Protein AF-H2YCL4-F1 (afdb_monomer_lite)

pLDDT: mean 82.69, std 19.48, range [30.16, 98.06]

Foldseek 3Di:
DQLCPQPVRQVLVLLQVLLLVCCCPPPVVLSVLCVVLVNGSCLQLNVCQVCVCVLQAEPVLSVVLVVVCVVVNPLSSSLLVNLLCVVCVVVSNVDHNVRNSCCRRPVRSVHSPDDSVVSVVSSVVSCVVCVVVVSSDGPDDDPSSDPPDDPPDDDDDDPCRVVVPDDPDPPPDPDDDDDPPDDDDDDDD

Secondary structure (DSSP, 8-state):
-GGGSSTT-HHHHHHHHHHHHHHHHH-HHHHHHHHHTT--THHHHHHHHHTTTTTTS-HHHHHHHHHHHHHHTTHHHHHHHHHHHHHTHHHHTT--HHHHHHIIIIIHHH--SS-HHHHHHHHHHHHHHHHHTT-SSPSPPPGGGS--S-TT--PPPPHHHHTT-PPPP--------------------

Organism: Ciona savignyi (NCBI:txid51511)

Radius of gyration: 24.11 Å; chains: 1; bounding box: 49×66×77 Å

Structure (mmCIF, N/CA/C/O backbone):
data_AF-H2YCL4-F1
#
_entry.id   AF-H2YCL4-F1
#
loop_
_atom_site.group_PDB
_atom_site.id
_atom_site.type_symbol
_atom_site.label_atom_id
_atom_site.label_alt_id
_atom_site.label_comp_id
_atom_site.label_asym_id
_atom_site.label_entity_id
_atom_site.label_seq_id
_atom_site.pdbx_PDB_ins_code
_atom_site.Cartn_x
_a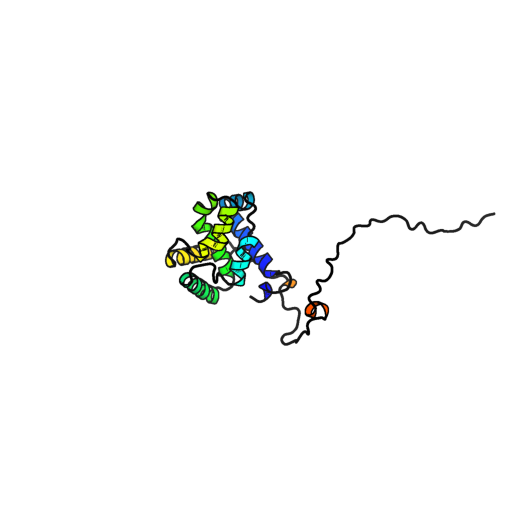tom_site.Cartn_y
_atom_site.Cartn_z
_atom_site.occupancy
_atom_site.B_iso_or_equiv
_atom_site.auth_seq_id
_atom_site.auth_comp_id
_atom_site.auth_asym_id
_atom_site.auth_atom_id
_atom_site.pdbx_PDB_model_num
ATOM 1 N N . MET A 1 1 ? 9.225 -8.658 -10.563 1.00 67.75 1 MET A N 1
ATOM 2 C CA . MET A 1 1 ? 9.977 -7.673 -9.747 1.00 67.75 1 MET A CA 1
ATOM 3 C C . MET A 1 1 ? 11.080 -6.908 -10.488 1.00 67.75 1 MET A C 1
ATOM 5 O O . MET A 1 1 ? 11.249 -5.741 -10.180 1.00 67.75 1 MET A O 1
ATOM 9 N N . HIS A 1 2 ? 11.785 -7.477 -11.479 1.00 70.69 2 HIS A N 1
ATOM 10 C CA . HIS A 1 2 ? 12.928 -6.824 -12.157 1.00 70.69 2 HIS A CA 1
ATOM 11 C C . HIS A 1 2 ? 12.715 -5.350 -12.575 1.00 70.69 2 HIS A C 1
ATOM 13 O O . HIS A 1 2 ? 13.554 -4.506 -12.277 1.00 70.69 2 HIS A O 1
ATOM 19 N N . GLY A 1 3 ? 11.565 -5.014 -13.175 1.00 69.50 3 GLY A N 1
ATOM 20 C CA . GLY A 1 3 ? 11.270 -3.647 -13.629 1.00 69.50 3 GLY A CA 1
ATOM 21 C C . GLY A 1 3 ? 11.285 -2.563 -12.539 1.00 69.50 3 GLY A C 1
ATOM 22 O O . GLY A 1 3 ? 11.428 -1.387 -12.867 1.00 69.50 3 GLY A O 1
ATOM 23 N N . PHE A 1 4 ? 11.160 -2.930 -11.254 1.00 75.19 4 PHE A N 1
ATOM 24 C CA . PHE A 1 4 ? 11.260 -1.982 -10.135 1.00 75.19 4 PHE A CA 1
ATOM 25 C C . PHE A 1 4 ? 12.684 -1.476 -9.904 1.00 75.19 4 PHE A C 1
ATOM 27 O O . PHE A 1 4 ? 12.833 -0.459 -9.244 1.00 75.19 4 PHE A O 1
ATOM 34 N N . PHE A 1 5 ? 13.706 -2.152 -10.438 1.00 78.19 5 PHE A N 1
ATOM 35 C CA . PHE A 1 5 ? 15.121 -1.844 -10.195 1.00 78.19 5 PHE A CA 1
ATOM 36 C C . PHE A 1 5 ? 15.871 -1.412 -11.463 1.00 78.19 5 PHE A C 1
ATOM 38 O O . PHE A 1 5 ? 17.079 -1.189 -11.424 1.00 78.19 5 PHE A O 1
ATOM 45 N N . ILE A 1 6 ? 15.163 -1.267 -12.588 1.00 79.38 6 ILE A N 1
ATOM 46 C CA . ILE A 1 6 ? 15.710 -0.635 -13.793 1.00 79.38 6 ILE A CA 1
ATOM 47 C C . ILE A 1 6 ? 15.976 0.849 -13.473 1.00 79.38 6 ILE A C 1
ATOM 49 O O . ILE A 1 6 ? 15.129 1.474 -12.824 1.00 79.38 6 ILE A O 1
ATOM 53 N N . PRO A 1 7 ? 17.112 1.437 -13.906 1.00 75.62 7 PRO A N 1
ATOM 54 C CA . PRO A 1 7 ? 17.392 2.857 -13.705 1.00 75.62 7 PRO A CA 1
ATOM 55 C C . PRO A 1 7 ? 16.215 3.743 -14.134 1.00 75.62 7 PRO A C 1
ATOM 57 O O . PRO A 1 7 ? 15.668 3.575 -15.220 1.00 75.62 7 PRO A O 1
ATOM 60 N N . GLY A 1 8 ? 15.810 4.668 -13.261 1.00 77.50 8 GLY A N 1
ATOM 61 C CA . GLY A 1 8 ? 14.616 5.502 -13.460 1.00 77.50 8 GLY A CA 1
ATOM 62 C C . GLY A 1 8 ? 13.307 4.892 -12.941 1.00 77.50 8 GLY A C 1
ATOM 63 O O . GLY A 1 8 ? 12.275 5.548 -13.006 1.00 77.50 8 GLY A O 1
ATOM 64 N N . PHE A 1 9 ? 13.339 3.671 -12.398 1.00 85.12 9 PHE A N 1
ATOM 65 C CA . PHE A 1 9 ? 12.216 2.994 -11.738 1.00 85.12 9 PHE A CA 1
ATOM 66 C C . PHE A 1 9 ? 10.887 3.009 -12.528 1.00 85.12 9 PHE A C 1
ATOM 68 O O . PHE A 1 9 ? 9.828 3.271 -11.947 1.00 85.12 9 PHE A O 1
ATOM 75 N N . PRO A 1 10 ? 10.888 2.694 -13.838 1.00 85.81 10 PRO A N 1
ATOM 76 C CA . PRO A 1 10 ? 9.706 2.857 -14.689 1.00 85.81 10 PRO A CA 1
ATOM 77 C C . PRO A 1 10 ? 8.498 2.053 -14.184 1.00 85.81 10 PRO A C 1
ATOM 79 O O . PRO A 1 10 ? 7.376 2.560 -14.130 1.00 85.81 10 PRO A O 1
ATOM 82 N N . LYS A 1 11 ? 8.730 0.825 -13.702 1.00 86.25 11 LYS A N 1
ATOM 83 C CA . LYS A 1 11 ? 7.673 -0.004 -13.113 1.00 86.25 11 LYS A CA 1
ATOM 84 C C . LYS A 1 11 ? 7.120 0.580 -11.815 1.00 86.25 11 LYS A C 1
ATOM 86 O O . LYS A 1 11 ? 5.920 0.489 -11.574 1.00 86.25 11 LYS A O 1
ATOM 91 N N . LEU A 1 12 ? 7.976 1.180 -10.986 1.00 88.56 12 LEU A N 1
ATOM 92 C CA . LEU A 1 12 ? 7.543 1.817 -9.745 1.00 88.56 12 LEU A CA 1
ATOM 93 C C . LEU A 1 12 ? 6.592 2.972 -10.042 1.00 88.56 12 LEU A C 1
ATOM 95 O O . LEU A 1 12 ? 5.508 3.012 -9.468 1.00 88.56 12 LEU A O 1
ATOM 99 N N . MET A 1 13 ? 6.978 3.861 -10.960 1.00 90.31 13 MET A N 1
ATOM 100 C CA . MET A 1 13 ? 6.145 4.994 -11.365 1.00 90.31 13 MET A CA 1
ATOM 101 C C . MET A 1 13 ? 4.785 4.516 -11.875 1.00 90.31 13 MET A C 1
ATOM 103 O O . MET A 1 13 ? 3.749 4.995 -11.424 1.00 90.31 13 MET A O 1
ATOM 107 N N . ARG A 1 14 ? 4.767 3.477 -12.717 1.00 91.88 14 ARG A N 1
ATOM 108 C CA . ARG A 1 14 ? 3.523 2.880 -13.220 1.00 91.88 14 ARG A CA 1
ATOM 109 C C . ARG A 1 14 ? 2.624 2.341 -12.101 1.00 91.88 14 ARG A C 1
ATOM 111 O O . ARG A 1 14 ? 1.407 2.521 -12.142 1.00 91.88 14 ARG A O 1
ATOM 118 N N . PHE A 1 15 ? 3.208 1.685 -11.100 1.00 93.44 15 PHE A N 1
ATOM 119 C CA . PHE A 1 15 ? 2.477 1.188 -9.931 1.00 93.44 15 PHE A CA 1
ATOM 120 C C . PHE A 1 15 ? 1.969 2.325 -9.036 1.00 93.44 15 PHE A C 1
ATOM 122 O O . PHE A 1 15 ? 0.849 2.242 -8.532 1.00 93.44 15 PHE A O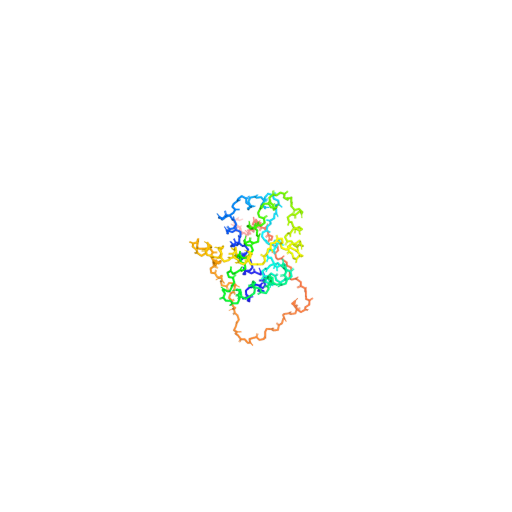 1
ATOM 129 N N . GLN A 1 16 ? 2.756 3.387 -8.864 1.00 94.19 16 GLN A N 1
ATOM 130 C CA . GLN A 1 16 ? 2.377 4.592 -8.121 1.00 94.19 16 GLN A CA 1
ATOM 131 C C . GLN A 1 16 ? 1.208 5.314 -8.790 1.00 94.19 16 GLN A C 1
ATOM 133 O O . GLN A 1 16 ? 0.198 5.568 -8.138 1.00 94.19 16 GLN A O 1
ATOM 138 N N . ASP A 1 17 ? 1.293 5.549 -10.098 1.00 93.88 17 ASP A N 1
ATOM 139 C CA . ASP A 1 17 ? 0.227 6.175 -10.883 1.00 93.88 17 ASP A CA 1
ATOM 140 C C . ASP A 1 17 ? -1.064 5.355 -10.836 1.00 93.88 17 ASP A C 1
ATOM 142 O O . ASP A 1 17 ? -2.168 5.899 -10.745 1.00 93.88 17 ASP A O 1
ATOM 146 N N . HIS A 1 18 ? -0.941 4.027 -10.895 1.00 95.06 18 HIS A N 1
ATOM 147 C CA . HIS A 1 18 ? -2.085 3.128 -10.776 1.00 95.06 18 HIS A CA 1
ATOM 148 C C . HIS A 1 18 ? -2.708 3.162 -9.384 1.00 95.06 18 HIS A C 1
ATOM 150 O O . HIS A 1 18 ? -3.929 3.253 -9.261 1.00 95.06 18 HIS A O 1
ATOM 156 N N . HIS A 1 19 ? -1.889 3.156 -8.335 1.00 95.69 19 HIS A N 1
ATOM 157 C CA . HIS A 1 19 ? -2.359 3.312 -6.962 1.00 95.69 19 HIS A CA 1
ATOM 158 C C . HIS A 1 19 ? -3.108 4.642 -6.766 1.00 95.69 19 HIS A C 1
ATOM 160 O O . HIS A 1 19 ? -4.200 4.672 -6.192 1.00 95.69 19 HIS A O 1
ATOM 166 N N . ASP A 1 20 ? -2.594 5.726 -7.343 1.00 94.88 20 ASP A N 1
ATOM 167 C CA . ASP A 1 20 ? -3.248 7.032 -7.333 1.00 94.88 20 ASP A CA 1
ATOM 168 C C . ASP A 1 20 ? -4.600 7.017 -8.060 1.00 94.88 20 ASP A C 1
ATOM 170 O O . ASP A 1 20 ? -5.576 7.606 -7.581 1.00 94.88 20 ASP A O 1
ATOM 174 N N . LYS A 1 21 ? -4.700 6.315 -9.196 1.00 95.06 21 LYS A N 1
ATOM 175 C CA . LYS A 1 21 ? -5.971 6.110 -9.916 1.00 95.06 21 LYS A CA 1
ATOM 176 C C . LYS A 1 21 ? -6.978 5.323 -9.079 1.00 95.06 21 LYS A C 1
ATOM 178 O O . LYS A 1 21 ? -8.148 5.710 -9.031 1.00 95.06 21 LYS A O 1
ATOM 183 N N . ILE A 1 22 ? -6.534 4.268 -8.392 1.00 96.00 22 ILE A N 1
ATOM 184 C CA . ILE A 1 22 ? -7.371 3.489 -7.470 1.00 96.00 22 ILE A CA 1
ATOM 185 C C . ILE A 1 22 ? -7.936 4.401 -6.375 1.00 96.00 22 ILE A C 1
ATOM 187 O O . ILE A 1 22 ? -9.152 4.435 -6.173 1.00 96.00 22 ILE A O 1
ATOM 191 N N . LEU A 1 23 ? -7.086 5.196 -5.717 1.00 95.56 23 LEU A N 1
ATOM 192 C CA . LEU A 1 23 ? -7.513 6.129 -4.670 1.00 95.56 23 LEU A CA 1
ATOM 193 C C . LEU A 1 23 ? -8.493 7.182 -5.192 1.00 95.56 23 LEU A C 1
ATOM 195 O O . LEU A 1 23 ? -9.501 7.452 -4.535 1.00 95.56 23 LEU A O 1
ATOM 199 N N . LYS A 1 24 ? -8.239 7.752 -6.376 1.00 95.31 24 LYS A N 1
ATOM 200 C CA . LYS A 1 24 ? -9.142 8.725 -7.011 1.00 95.31 24 LYS A CA 1
ATOM 201 C C . LYS A 1 24 ? -10.523 8.126 -7.289 1.00 95.31 24 LYS A C 1
ATOM 203 O O . LYS A 1 24 ? -11.518 8.806 -7.051 1.00 95.31 24 LYS A O 1
ATOM 208 N N . LYS A 1 25 ? -10.597 6.873 -7.752 1.00 95.12 25 LYS A N 1
ATOM 209 C CA . LYS A 1 25 ? -11.865 6.214 -8.114 1.00 95.12 25 LYS A CA 1
ATOM 210 C C . LYS A 1 25 ? -12.629 5.683 -6.898 1.00 95.12 25 LYS A C 1
ATOM 212 O O . LYS A 1 25 ? -13.826 5.922 -6.793 1.00 95.12 25 LYS A O 1
ATOM 217 N N . LEU A 1 26 ? -11.956 4.986 -5.980 1.00 94.31 26 LEU A N 1
ATOM 218 C CA . LEU A 1 26 ? -12.611 4.268 -4.875 1.00 94.31 26 LEU A CA 1
ATOM 219 C C . LEU A 1 26 ? -12.622 5.037 -3.548 1.00 94.31 26 LEU A C 1
ATOM 221 O O . LEU A 1 26 ? -13.376 4.703 -2.637 1.00 94.31 26 LEU A O 1
ATOM 225 N N . SER A 1 27 ? -11.781 6.058 -3.381 1.00 94.12 27 SER A N 1
ATOM 226 C CA . SER A 1 27 ? -11.707 6.854 -2.146 1.00 94.12 27 SER A CA 1
ATOM 227 C C . SER A 1 27 ? -11.393 8.338 -2.407 1.00 94.12 27 SER A C 1
ATOM 229 O O . SER A 1 27 ? -10.485 8.903 -1.787 1.00 94.12 27 SER A O 1
ATOM 231 N N . PRO A 1 28 ? -12.189 9.035 -3.249 1.00 95.38 28 PRO A N 1
ATOM 232 C CA . PRO A 1 28 ? -11.896 10.401 -3.698 1.00 95.38 28 PRO A CA 1
ATOM 233 C C . PRO A 1 28 ? -11.779 11.408 -2.547 1.00 95.38 28 PRO A C 1
ATOM 235 O O . PRO A 1 28 ? -10.951 12.315 -2.583 1.00 95.38 28 PRO A O 1
ATOM 238 N N . ARG A 1 29 ? -12.573 11.235 -1.481 1.00 94.81 29 ARG A N 1
ATOM 239 C CA . ARG A 1 29 ? -12.518 12.107 -0.294 1.00 94.81 29 ARG A CA 1
ATOM 240 C C . ARG A 1 29 ? -11.192 11.987 0.457 1.00 94.81 29 ARG A C 1
ATOM 242 O O . ARG A 1 29 ? -10.715 12.986 0.982 1.00 94.81 29 ARG A O 1
ATOM 249 N N . LEU A 1 30 ? -10.633 10.778 0.545 1.00 94.88 30 LEU A N 1
ATOM 250 C CA . LEU A 1 30 ? -9.324 10.568 1.165 1.00 94.88 30 LEU A CA 1
ATOM 251 C C . LEU A 1 30 ? -8.230 11.127 0.257 1.00 94.88 30 LEU A C 1
ATOM 253 O O . LEU A 1 30 ? -7.400 11.890 0.732 1.00 94.88 30 LEU A O 1
ATOM 257 N N . LYS A 1 31 ? -8.291 10.845 -1.051 1.00 95.69 31 LYS A N 1
ATOM 258 C CA . LYS A 1 31 ? -7.317 11.375 -2.013 1.00 95.69 31 LYS A CA 1
ATOM 259 C C . LYS A 1 31 ? -7.247 12.900 -1.991 1.00 95.69 31 LYS A C 1
ATOM 261 O O . LYS A 1 31 ? -6.163 13.449 -1.874 1.00 95.69 31 LYS A O 1
ATOM 266 N N . LYS A 1 32 ? -8.395 13.585 -1.991 1.00 95.81 32 LYS A N 1
ATOM 267 C CA . LYS A 1 32 ? -8.451 15.051 -1.873 1.00 95.81 32 LYS A CA 1
ATOM 268 C C . LYS A 1 32 ? -7.835 15.559 -0.565 1.00 95.81 32 LYS A C 1
ATOM 270 O O . LYS A 1 32 ? -7.284 16.652 -0.535 1.00 95.81 32 LYS A O 1
ATOM 275 N N . HIS A 1 33 ? -7.954 14.807 0.529 1.00 95.94 33 HIS A N 1
ATOM 276 C CA . HIS A 1 33 ? -7.303 15.168 1.790 1.00 95.94 33 HIS A CA 1
ATOM 277 C C . HIS A 1 33 ? -5.785 15.038 1.702 1.00 95.94 33 HIS A C 1
ATOM 279 O O . HIS A 1 33 ? -5.094 15.977 2.076 1.00 95.94 33 HIS A O 1
ATOM 285 N N . LEU A 1 34 ? -5.289 13.926 1.157 1.00 95.31 34 LEU A N 1
ATOM 286 C CA . LEU A 1 34 ? -3.857 13.712 0.939 1.00 95.31 34 LEU A CA 1
ATOM 287 C C . LEU A 1 34 ? -3.268 14.785 0.012 1.00 95.31 34 LEU A C 1
ATOM 289 O O . LEU A 1 34 ? -2.254 15.378 0.354 1.00 95.31 34 LEU A O 1
ATOM 293 N N . ASP A 1 35 ? -3.961 15.119 -1.080 1.00 95.06 35 ASP A N 1
ATOM 294 C CA . ASP A 1 35 ? -3.514 16.133 -2.047 1.00 95.06 35 ASP A CA 1
ATOM 295 C C . ASP A 1 35 ? -3.444 17.539 -1.442 1.00 95.06 35 ASP A C 1
ATOM 297 O O . ASP A 1 35 ? -2.513 18.284 -1.725 1.00 95.06 35 ASP A O 1
ATOM 301 N N . ARG A 1 36 ? -4.390 17.901 -0.565 1.00 95.56 36 ARG A N 1
ATOM 302 C CA . ARG A 1 36 ? -4.344 19.184 0.163 1.00 95.56 36 ARG A CA 1
ATOM 303 C C . ARG A 1 36 ? -3.187 19.277 1.155 1.00 95.56 36 ARG A C 1
ATOM 305 O O . ARG A 1 36 ? -2.797 20.384 1.494 1.00 95.56 36 ARG A O 1
ATOM 312 N N . ASN A 1 37 ? -2.693 18.139 1.633 1.00 95.12 37 ASN A N 1
ATOM 313 C CA . ASN A 1 37 ? -1.540 18.057 2.525 1.00 95.12 37 ASN A CA 1
ATOM 314 C C . ASN A 1 37 ? -0.250 17.720 1.756 1.00 95.12 37 ASN A C 1
ATOM 316 O O . ASN A 1 37 ? 0.724 17.324 2.379 1.00 95.12 37 ASN A O 1
ATOM 320 N N . GLU A 1 38 ? -0.251 17.808 0.418 1.00 94.25 38 GLU A N 1
ATOM 321 C CA . GLU A 1 38 ? 0.911 17.514 -0.438 1.00 94.25 38 GLU A CA 1
ATOM 322 C C . GLU A 1 38 ? 1.504 16.102 -0.233 1.00 94.25 38 GLU A C 1
ATOM 324 O O . GLU A 1 38 ? 2.686 15.846 -0.463 1.00 94.25 38 GLU A O 1
ATOM 329 N N . ILE A 1 39 ? 0.663 15.142 0.169 1.00 93.94 39 ILE A N 1
ATOM 330 C CA . ILE A 1 39 ? 1.060 13.745 0.360 1.00 93.94 39 ILE A CA 1
ATOM 331 C C . ILE A 1 39 ? 0.905 12.984 -0.954 1.00 93.94 39 ILE A C 1
ATOM 333 O O . ILE A 1 39 ? -0.173 12.496 -1.306 1.00 93.94 39 ILE A O 1
ATOM 337 N N . PHE A 1 40 ? 2.018 12.838 -1.666 1.00 92.06 40 PHE A N 1
ATOM 338 C CA . PHE A 1 40 ? 2.096 12.048 -2.892 1.00 92.06 40 PHE A CA 1
ATOM 339 C C . PHE A 1 40 ? 2.290 10.557 -2.593 1.00 92.06 40 PHE A C 1
ATOM 341 O O . PHE A 1 40 ? 2.974 10.185 -1.638 1.00 92.06 40 PHE A O 1
ATOM 348 N N . ALA A 1 41 ? 1.750 9.678 -3.448 1.00 91.00 41 ALA A N 1
ATOM 349 C CA . ALA A 1 41 ? 1.910 8.228 -3.298 1.00 91.00 41 ALA A CA 1
ATOM 350 C C . ALA A 1 41 ? 3.380 7.793 -3.208 1.00 91.00 41 ALA A C 1
ATOM 352 O O . ALA A 1 41 ? 3.713 6.857 -2.478 1.00 91.00 41 ALA A O 1
ATOM 353 N N . SER A 1 42 ? 4.277 8.489 -3.906 1.00 90.56 42 SER A N 1
ATOM 354 C CA . SER A 1 42 ? 5.715 8.212 -3.904 1.00 90.56 42 SER A CA 1
ATOM 355 C C . SER A 1 42 ? 6.358 8.251 -2.515 1.00 90.56 42 SER A C 1
ATOM 357 O O . SER A 1 42 ? 7.309 7.506 -2.278 1.00 90.56 42 SER A O 1
ATOM 359 N N . LEU A 1 43 ? 5.806 9.038 -1.584 1.00 91.50 43 LEU A N 1
ATOM 360 C CA . LEU A 1 43 ? 6.343 9.236 -0.236 1.00 91.50 43 LEU A CA 1
ATOM 361 C C . LEU A 1 43 ? 6.329 7.956 0.612 1.00 91.50 43 LEU A C 1
ATOM 363 O O . LEU A 1 43 ? 7.243 7.731 1.402 1.00 91.50 43 LEU A O 1
ATOM 367 N N . TYR A 1 44 ? 5.315 7.105 0.445 1.00 91.06 44 TYR A N 1
ATOM 368 C CA . TYR A 1 44 ? 5.161 5.871 1.227 1.00 91.06 44 TYR A CA 1
ATOM 369 C C . TYR A 1 44 ? 5.304 4.602 0.376 1.00 91.06 44 TYR A C 1
ATOM 371 O O . TYR A 1 44 ? 5.886 3.613 0.828 1.00 91.06 44 TYR A O 1
ATOM 379 N N . THR A 1 45 ? 4.854 4.624 -0.881 1.00 91.00 45 THR A N 1
ATOM 380 C CA . THR A 1 45 ? 4.856 3.428 -1.743 1.00 91.00 45 THR A CA 1
ATOM 381 C C . THR A 1 45 ? 6.247 2.934 -2.121 1.00 91.00 45 THR A C 1
ATOM 383 O O . THR A 1 45 ? 6.394 1.738 -2.342 1.00 91.00 45 THR A O 1
ATOM 386 N N . LEU A 1 46 ? 7.273 3.796 -2.171 1.00 89.12 46 LEU A N 1
ATOM 387 C CA . LEU A 1 46 ? 8.648 3.365 -2.462 1.00 89.12 46 LEU A CA 1
ATOM 388 C C . LEU A 1 46 ? 9.084 2.269 -1.477 1.00 89.12 46 LEU A C 1
ATOM 390 O O . LEU A 1 46 ? 9.488 1.182 -1.885 1.00 89.12 46 LEU A O 1
ATOM 394 N N . LYS A 1 47 ? 8.932 2.545 -0.174 1.00 89.12 47 LYS A N 1
ATOM 395 C CA . LYS A 1 47 ? 9.272 1.606 0.902 1.00 89.12 47 LYS A CA 1
ATOM 396 C C . LYS A 1 47 ? 8.352 0.383 0.884 1.00 89.12 47 LYS A C 1
ATOM 398 O O . LYS A 1 47 ? 8.820 -0.736 1.055 1.00 89.12 47 LYS A O 1
ATOM 403 N N . TRP A 1 48 ? 7.055 0.585 0.647 1.00 93.44 48 TRP A N 1
ATOM 404 C CA . TRP A 1 48 ? 6.077 -0.506 0.658 1.00 93.44 48 TRP A CA 1
ATOM 405 C C . TRP A 1 48 ? 6.257 -1.480 -0.515 1.00 93.44 48 TRP A C 1
ATOM 407 O O . TRP A 1 48 ? 6.168 -2.688 -0.324 1.00 93.44 48 TRP A O 1
ATOM 417 N N . PHE A 1 49 ? 6.527 -0.988 -1.725 1.00 92.00 49 PHE A N 1
ATOM 418 C CA . PHE A 1 49 ? 6.578 -1.823 -2.929 1.00 92.00 49 PHE A CA 1
ATOM 419 C C . PHE A 1 49 ? 7.922 -2.524 -3.103 1.00 92.00 49 PHE A C 1
ATOM 421 O O . PHE A 1 49 ? 7.939 -3.687 -3.495 1.00 92.00 49 PHE A O 1
ATOM 428 N N . PHE A 1 50 ? 9.041 -1.861 -2.797 1.00 88.25 50 PHE A N 1
ATOM 429 C CA . PHE A 1 50 ? 10.366 -2.472 -2.966 1.00 88.25 50 PHE A CA 1
ATOM 430 C C . PHE A 1 50 ? 10.602 -3.639 -2.018 1.00 88.25 50 PHE A C 1
ATOM 432 O O . PHE A 1 50 ? 11.228 -4.622 -2.406 1.00 88.25 50 PHE A O 1
ATOM 439 N N . GLN A 1 51 ? 10.092 -3.531 -0.794 1.00 88.25 51 GLN A N 1
ATOM 440 C CA . GLN A 1 51 ? 10.268 -4.550 0.233 1.00 88.25 51 GLN A CA 1
ATOM 441 C C . GLN A 1 51 ? 9.019 -5.428 0.405 1.00 88.25 51 GLN A C 1
ATOM 443 O O . GLN A 1 51 ? 8.964 -6.206 1.349 1.00 88.25 51 GLN A O 1
ATOM 448 N N . CYS A 1 52 ? 8.004 -5.304 -0.461 1.00 89.44 52 CYS A N 1
ATOM 449 C CA . CYS A 1 52 ? 6.716 -5.994 -0.304 1.00 89.44 52 CYS A CA 1
ATOM 450 C C . CYS A 1 52 ? 6.174 -5.894 1.139 1.00 89.44 52 CYS A C 1
ATOM 452 O O . CYS A 1 52 ? 5.863 -6.905 1.761 1.00 89.44 52 CYS A O 1
ATOM 454 N N . PHE A 1 53 ? 6.113 -4.675 1.684 1.00 91.19 53 PHE A N 1
ATOM 455 C CA . PHE A 1 53 ? 5.689 -4.351 3.057 1.00 91.19 53 PHE A CA 1
ATOM 456 C C . PHE A 1 53 ? 6.571 -4.885 4.199 1.00 91.19 53 PHE A C 1
ATOM 458 O O . PHE A 1 53 ? 6.246 -4.658 5.364 1.00 91.19 53 PHE A O 1
ATOM 465 N N . LEU A 1 54 ? 7.717 -5.499 3.903 1.00 89.81 54 LEU A N 1
ATOM 466 C CA . LEU A 1 54 ? 8.670 -5.914 4.930 1.00 89.81 54 LEU A CA 1
ATOM 467 C C . LEU A 1 54 ? 9.166 -4.702 5.736 1.00 89.81 54 LEU A C 1
ATOM 469 O O . LEU A 1 54 ? 9.477 -3.649 5.173 1.00 89.81 54 LEU A O 1
ATOM 473 N N . ASP A 1 55 ? 9.156 -4.845 7.062 1.00 86.06 55 ASP A N 1
ATOM 474 C CA . ASP A 1 55 ? 9.382 -3.792 8.067 1.00 86.06 55 ASP A CA 1
ATOM 475 C C . ASP A 1 55 ? 8.388 -2.611 8.026 1.00 86.06 55 ASP A C 1
ATOM 477 O O . ASP A 1 55 ? 8.670 -1.529 8.551 1.00 86.06 55 ASP A O 1
ATOM 481 N N . ARG A 1 56 ? 7.228 -2.768 7.371 1.00 87.50 56 ARG A N 1
ATOM 482 C CA . ARG A 1 56 ? 6.173 -1.730 7.275 1.00 87.50 56 ARG A CA 1
ATOM 483 C C . ARG A 1 56 ? 4.861 -2.131 7.924 1.00 87.50 56 ARG A C 1
ATOM 485 O O . ARG A 1 56 ? 4.009 -1.276 8.143 1.00 87.50 56 ARG A O 1
ATOM 492 N N . THR A 1 57 ? 4.735 -3.404 8.248 1.00 90.00 57 THR A N 1
ATOM 493 C CA . THR A 1 57 ? 3.655 -3.991 9.028 1.00 90.00 57 THR A CA 1
ATOM 494 C C . THR A 1 57 ? 4.267 -4.887 10.100 1.00 90.00 57 THR A C 1
ATOM 496 O O . THR A 1 57 ? 5.408 -5.329 9.929 1.00 90.00 57 THR A O 1
ATOM 499 N N . PRO A 1 58 ? 3.536 -5.203 11.182 1.00 90.94 58 PRO A N 1
ATOM 500 C CA . PRO A 1 58 ? 3.953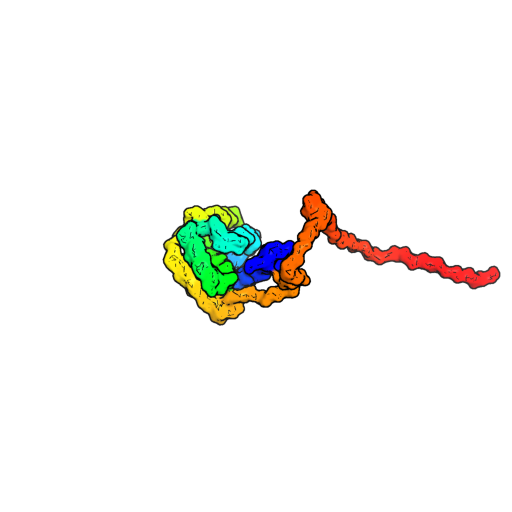 -6.237 12.117 1.00 90.94 58 PRO A CA 1
ATOM 501 C C . PRO A 1 58 ? 4.361 -7.519 11.379 1.00 90.94 58 PRO A C 1
ATOM 503 O O . PRO A 1 58 ? 3.805 -7.866 10.331 1.00 90.94 58 PRO A O 1
ATOM 506 N N . PHE A 1 59 ? 5.376 -8.207 11.896 1.00 91.44 59 PHE A N 1
ATOM 507 C CA . PHE A 1 59 ? 5.978 -9.350 11.207 1.00 91.44 59 PHE A CA 1
ATOM 508 C C . PHE A 1 59 ? 4.971 -10.461 10.836 1.00 91.44 59 PHE A C 1
ATOM 510 O O . PHE A 1 59 ? 5.008 -10.906 9.688 1.00 91.44 59 PHE A O 1
ATOM 517 N N . PRO A 1 60 ? 4.020 -10.864 11.707 1.00 92.75 60 PRO A N 1
ATOM 518 C CA . PRO A 1 60 ? 3.038 -11.894 11.358 1.00 92.75 60 PRO A CA 1
ATOM 519 C C . PRO A 1 60 ? 2.146 -11.501 10.168 1.00 92.75 60 PRO A C 1
ATOM 521 O O . PRO A 1 60 ? 2.020 -12.268 9.212 1.00 92.75 60 PRO A O 1
ATOM 524 N N . LEU A 1 61 ? 1.627 -10.269 10.154 1.00 94.94 61 LEU A N 1
ATOM 525 C CA . LEU A 1 61 ? 0.875 -9.725 9.021 1.00 94.94 61 LEU A CA 1
ATOM 526 C C . LEU A 1 61 ? 1.705 -9.712 7.732 1.00 94.94 61 LEU A C 1
ATOM 528 O O . LEU A 1 61 ? 1.208 -10.072 6.664 1.00 94.94 61 LEU A O 1
ATOM 532 N N . THR A 1 62 ? 2.981 -9.335 7.836 1.00 95.00 62 THR A N 1
ATOM 533 C CA . THR A 1 62 ? 3.911 -9.311 6.698 1.00 95.00 62 THR A CA 1
ATOM 534 C C . THR A 1 62 ? 4.010 -10.685 6.036 1.00 95.00 62 THR A C 1
ATOM 536 O O . THR A 1 62 ? 3.906 -10.772 4.813 1.00 95.00 62 THR A O 1
ATOM 539 N N . LEU A 1 63 ? 4.149 -11.762 6.816 1.00 95.06 63 LEU A N 1
ATOM 540 C CA . LEU A 1 63 ? 4.223 -13.126 6.278 1.00 95.06 63 LEU A CA 1
ATOM 541 C C . LEU A 1 63 ? 2.958 -13.506 5.499 1.00 95.06 63 LEU A C 1
ATOM 543 O O . LEU A 1 63 ? 3.049 -14.011 4.383 1.00 95.06 63 LEU A O 1
ATOM 547 N N . ARG A 1 64 ? 1.776 -13.167 6.022 1.00 96.38 64 ARG A N 1
ATOM 548 C CA . ARG A 1 64 ? 0.501 -13.457 5.345 1.00 96.38 64 ARG A CA 1
ATOM 549 C C . ARG A 1 64 ? 0.339 -12.673 4.045 1.00 96.38 64 ARG A C 1
ATOM 551 O O . ARG A 1 64 ? -0.174 -13.204 3.063 1.00 96.38 64 ARG A O 1
ATOM 558 N N . ILE A 1 65 ? 0.795 -11.419 4.013 1.00 95.88 65 ILE A N 1
ATOM 559 C CA . ILE A 1 65 ? 0.837 -10.622 2.777 1.00 95.88 65 ILE A CA 1
ATOM 560 C C . ILE A 1 65 ? 1.759 -11.292 1.751 1.00 95.88 65 ILE A C 1
ATOM 562 O O . ILE A 1 65 ? 1.423 -11.329 0.567 1.00 95.88 65 ILE A O 1
ATOM 566 N N . TRP A 1 66 ? 2.894 -11.836 2.193 1.00 95.69 66 TRP A N 1
ATOM 567 C CA . TRP A 1 66 ? 3.840 -12.548 1.336 1.00 95.69 66 TRP A CA 1
ATOM 568 C C . TRP A 1 66 ? 3.268 -13.843 0.759 1.00 95.69 66 TRP A C 1
ATOM 570 O O . TRP A 1 66 ? 3.419 -14.069 -0.442 1.00 95.69 66 TRP A O 1
ATOM 580 N N . ASP A 1 67 ? 2.553 -14.642 1.549 1.00 95.75 67 ASP A N 1
ATOM 581 C CA . ASP A 1 67 ? 1.886 -15.854 1.054 1.00 95.75 67 ASP A CA 1
ATOM 582 C C . ASP A 1 67 ? 0.905 -15.523 -0.081 1.00 95.75 67 ASP A C 1
ATOM 584 O O . ASP A 1 67 ? 0.917 -16.146 -1.148 1.00 95.75 67 ASP A O 1
ATOM 588 N N . ILE A 1 68 ? 0.098 -14.472 0.105 1.00 96.38 68 ILE A N 1
ATOM 589 C CA . ILE A 1 68 ? -0.842 -13.997 -0.918 1.00 96.38 68 ILE A CA 1
ATOM 590 C C . ILE A 1 68 ? -0.082 -13.425 -2.117 1.00 96.38 68 ILE A C 1
ATOM 592 O O . ILE A 1 68 ? -0.468 -13.663 -3.258 1.00 96.38 68 ILE A O 1
ATOM 596 N N . TYR A 1 69 ? 1.008 -12.691 -1.891 1.00 95.19 69 TYR A N 1
ATOM 597 C CA . TYR A 1 69 ? 1.842 -12.144 -2.960 1.00 95.19 69 TYR A CA 1
ATOM 598 C C . TYR A 1 69 ? 2.449 -13.242 -3.842 1.00 95.19 69 TYR A C 1
ATOM 600 O O . TYR A 1 69 ? 2.492 -13.081 -5.060 1.00 95.19 69 TYR A O 1
ATOM 608 N N . ILE A 1 70 ? 2.884 -14.362 -3.266 1.00 94.50 70 ILE A N 1
ATOM 609 C CA . ILE A 1 70 ? 3.420 -15.496 -4.032 1.00 94.50 70 ILE A CA 1
ATOM 610 C C . ILE A 1 70 ? 2.329 -16.124 -4.913 1.00 94.50 70 ILE A C 1
ATOM 612 O O . ILE A 1 70 ? 2.613 -16.502 -6.050 1.00 94.50 70 ILE A O 1
ATOM 616 N N . LEU A 1 71 ? 1.085 -16.189 -4.427 1.00 94.94 71 LEU A N 1
ATOM 617 C CA . LEU A 1 71 ? -0.052 -16.751 -5.163 1.00 94.94 71 LEU A CA 1
ATOM 618 C C . LEU A 1 71 ? -0.599 -15.811 -6.253 1.00 94.94 71 LEU A C 1
ATOM 620 O O . LEU A 1 71 ? -0.843 -16.226 -7.384 1.00 94.94 71 LEU A O 1
ATOM 624 N N . GLU A 1 72 ? -0.824 -14.546 -5.911 1.00 93.12 72 GLU A N 1
ATOM 625 C CA . GLU A 1 72 ? -1.567 -13.574 -6.729 1.00 93.12 72 GLU A CA 1
ATOM 626 C C . GLU A 1 72 ? -0.645 -12.629 -7.519 1.00 93.12 72 GLU A C 1
ATOM 628 O O . GLU A 1 72 ? -1.062 -11.971 -8.484 1.00 93.12 72 GLU A O 1
ATOM 633 N N . GLY A 1 73 ? 0.623 -12.559 -7.117 1.00 92.38 73 GLY A N 1
ATOM 634 C CA . GLY A 1 73 ? 1.654 -11.730 -7.715 1.00 92.38 73 GLY A CA 1
ATOM 635 C C . GLY A 1 73 ? 1.542 -10.251 -7.350 1.00 92.38 73 GLY A C 1
ATOM 636 O O . GLY A 1 73 ? 1.059 -9.834 -6.297 1.00 92.38 73 GLY A O 1
ATOM 637 N N . GLU A 1 74 ? 1.997 -9.408 -8.273 1.00 91.31 74 GLU A N 1
ATOM 638 C CA . GLU A 1 74 ? 2.210 -7.980 -8.025 1.00 91.31 74 GLU A CA 1
ATOM 639 C C . GLU A 1 74 ? 0.945 -7.144 -7.809 1.00 91.31 74 GLU A C 1
ATOM 641 O O . GLU A 1 74 ? 1.034 -6.057 -7.238 1.00 91.31 74 GLU A O 1
ATOM 646 N N . ARG A 1 75 ? -0.237 -7.661 -8.169 1.00 93.56 75 ARG A N 1
ATOM 647 C CA . ARG A 1 75 ? -1.531 -7.015 -7.874 1.00 93.56 75 ARG A CA 1
ATOM 648 C C . ARG A 1 75 ? -1.745 -6.766 -6.377 1.00 93.56 75 ARG A C 1
ATOM 650 O O . ARG A 1 75 ? -2.441 -5.828 -5.990 1.00 93.56 75 ARG A O 1
ATOM 657 N N . VAL A 1 76 ? -1.127 -7.591 -5.530 1.00 95.75 76 VAL A N 1
ATOM 658 C CA . VAL A 1 76 ? -1.230 -7.480 -4.071 1.00 95.75 76 VAL A CA 1
ATOM 659 C C . VAL A 1 76 ? -0.601 -6.182 -3.576 1.00 95.75 76 VAL A C 1
ATOM 661 O O . VAL A 1 76 ? -1.114 -5.593 -2.634 1.00 95.75 76 VAL A O 1
ATOM 664 N N . LEU A 1 77 ? 0.440 -5.664 -4.237 1.00 94.94 77 LEU A N 1
ATOM 665 C CA . LEU A 1 77 ? 1.144 -4.457 -3.789 1.00 94.94 77 LEU A CA 1
ATOM 666 C C . LEU A 1 77 ? 0.232 -3.226 -3.792 1.00 94.94 77 LEU A C 1
ATOM 668 O O . LEU A 1 77 ? 0.088 -2.538 -2.780 1.00 94.94 77 LEU A O 1
ATOM 672 N N . THR A 1 78 ? -0.418 -2.962 -4.925 1.00 95.19 78 THR A N 1
ATOM 673 C CA . THR A 1 78 ? -1.323 -1.816 -5.088 1.00 95.19 78 THR A CA 1
ATOM 674 C C . THR A 1 78 ? -2.592 -1.989 -4.264 1.00 95.19 78 THR A C 1
ATOM 676 O O . THR A 1 78 ? -3.081 -1.009 -3.692 1.00 95.19 78 THR A O 1
ATOM 679 N N . CYS A 1 79 ? -3.103 -3.220 -4.161 1.00 96.75 79 CYS A N 1
ATOM 680 C CA . CYS A 1 79 ? -4.290 -3.519 -3.371 1.00 96.75 79 CYS A CA 1
ATOM 681 C C . CYS A 1 79 ? -4.041 -3.399 -1.865 1.00 96.75 79 CYS A C 1
ATOM 683 O O . CYS A 1 79 ? -4.868 -2.823 -1.158 1.00 96.75 79 CYS A O 1
ATOM 685 N N . MET A 1 80 ? -2.909 -3.892 -1.365 1.00 97.00 80 MET A N 1
ATOM 686 C CA . MET A 1 80 ? -2.550 -3.787 0.046 1.00 97.00 80 MET A CA 1
ATOM 687 C C . MET A 1 80 ? -2.320 -2.330 0.437 1.00 97.00 80 MET A C 1
ATOM 689 O O . MET A 1 80 ? -2.902 -1.871 1.414 1.00 97.00 80 MET A O 1
ATOM 693 N N . ALA A 1 81 ? -1.601 -1.554 -0.383 1.00 96.44 81 ALA A N 1
ATOM 694 C CA . ALA A 1 81 ? -1.435 -0.118 -0.144 1.00 96.44 81 ALA A CA 1
ATOM 695 C C . ALA A 1 81 ? -2.786 0.606 -0.049 1.00 96.44 81 ALA A C 1
ATOM 697 O O . ALA A 1 81 ? -3.006 1.428 0.840 1.00 96.44 81 ALA A O 1
ATOM 698 N N . PHE A 1 82 ? -3.718 0.277 -0.947 1.00 96.88 82 PHE A N 1
ATOM 699 C CA . PHE A 1 82 ? -5.067 0.835 -0.912 1.00 96.88 82 PHE A CA 1
ATOM 700 C C . PHE A 1 82 ? -5.843 0.386 0.331 1.00 96.88 82 PHE A C 1
ATOM 702 O O . PHE A 1 82 ? -6.503 1.208 0.964 1.00 96.88 82 PHE A O 1
ATOM 709 N N . THR A 1 83 ? -5.735 -0.889 0.700 1.00 97.25 83 THR A N 1
ATOM 710 C CA . THR A 1 83 ? -6.396 -1.475 1.872 1.00 97.25 83 THR A CA 1
ATOM 711 C C . THR A 1 83 ? -5.951 -0.780 3.152 1.00 97.25 83 THR A C 1
ATOM 713 O O . THR A 1 83 ? -6.807 -0.314 3.903 1.00 97.25 83 THR A O 1
ATOM 716 N N . THR A 1 84 ? -4.643 -0.599 3.348 1.00 96.44 84 THR A N 1
ATOM 717 C CA . THR A 1 84 ? -4.077 0.147 4.480 1.00 96.44 84 THR A CA 1
ATOM 718 C C . THR A 1 84 ? -4.683 1.549 4.571 1.00 96.44 84 THR A C 1
ATOM 720 O O . THR A 1 84 ? -5.256 1.926 5.591 1.00 96.44 84 THR A O 1
ATOM 723 N N . LEU A 1 85 ? -4.660 2.318 3.479 1.00 96.56 85 LEU A N 1
ATOM 724 C CA . LEU A 1 85 ? -5.227 3.672 3.472 1.00 96.56 85 LEU A CA 1
ATOM 725 C C . LEU A 1 85 ? -6.742 3.686 3.718 1.00 96.56 85 LEU A C 1
ATOM 727 O O . LEU A 1 85 ? -7.265 4.597 4.366 1.00 96.56 85 LEU A O 1
ATOM 731 N N . ARG A 1 86 ? -7.465 2.688 3.205 1.00 95.62 86 ARG A N 1
ATOM 732 C CA . ARG A 1 86 ? -8.920 2.580 3.341 1.00 95.62 86 ARG A CA 1
ATOM 733 C C . ARG A 1 86 ? -9.337 2.250 4.770 1.00 95.62 86 ARG A C 1
ATOM 735 O O . ARG A 1 86 ? -10.292 2.860 5.253 1.00 95.62 86 ARG A O 1
ATOM 742 N N . ILE A 1 87 ? -8.644 1.329 5.435 1.00 96.69 87 ILE A N 1
ATOM 743 C CA . ILE A 1 87 ? -8.918 0.954 6.828 1.00 96.69 87 ILE A CA 1
ATOM 744 C C . ILE A 1 87 ? -8.638 2.153 7.752 1.00 96.69 87 ILE A C 1
ATOM 746 O O . ILE A 1 87 ? -9.497 2.540 8.543 1.00 96.69 87 ILE A O 1
ATOM 750 N N . HIS A 1 88 ? -7.519 2.854 7.544 1.00 96.56 88 HIS A N 1
ATOM 751 C CA . HIS A 1 88 ? -7.131 4.025 8.344 1.00 96.56 88 HIS A CA 1
ATOM 752 C C . HIS A 1 88 ? -7.746 5.356 7.884 1.00 96.56 88 HIS A C 1
ATOM 754 O O . HIS A 1 88 ? -7.386 6.428 8.376 1.00 96.56 88 HIS A O 1
ATOM 760 N N . LYS A 1 89 ? -8.716 5.338 6.958 1.00 95.50 89 LYS A N 1
ATOM 761 C CA . LYS A 1 89 ? -9.272 6.556 6.333 1.00 95.50 89 LYS A CA 1
ATOM 762 C C . LYS A 1 89 ? -9.821 7.579 7.331 1.00 95.50 89 LYS A C 1
ATOM 764 O O . LYS A 1 89 ? -9.902 8.761 7.002 1.00 95.50 89 LYS A O 1
ATOM 769 N N . HIS A 1 90 ? -10.299 7.130 8.492 1.00 95.00 90 HIS A N 1
ATOM 770 C CA . HIS A 1 90 ? -10.887 7.999 9.512 1.00 95.00 90 HIS A CA 1
ATOM 771 C C . HIS A 1 90 ? -9.820 8.721 10.331 1.00 95.00 90 HIS A C 1
ATOM 773 O O . HIS A 1 90 ? -10.009 9.892 10.652 1.00 95.00 90 HIS A O 1
ATOM 779 N N . GLU A 1 91 ? -8.712 8.049 10.630 1.00 94.50 91 GLU A N 1
ATOM 780 C CA . GLU A 1 91 ? -7.571 8.627 11.338 1.00 94.50 91 GLU A CA 1
ATOM 781 C C . GLU A 1 91 ? -6.805 9.586 10.427 1.00 94.50 91 GLU A C 1
ATOM 783 O O . GLU A 1 91 ? -6.610 10.746 10.781 1.00 94.50 91 GLU A O 1
ATOM 788 N N . LEU A 1 92 ? -6.503 9.154 9.196 1.00 95.50 92 LEU A N 1
ATOM 789 C CA . LEU A 1 92 ? -5.772 9.952 8.205 1.00 95.50 92 LEU A CA 1
ATOM 790 C C . LEU A 1 92 ? -6.444 11.295 7.894 1.00 95.50 92 LEU A C 1
ATOM 792 O O . LEU A 1 92 ? -5.770 12.288 7.653 1.00 95.50 92 LEU A O 1
ATOM 796 N N . LYS A 1 93 ? -7.781 11.351 7.912 1.00 94.75 93 LYS A N 1
ATOM 797 C CA . LYS A 1 93 ? -8.534 12.594 7.663 1.00 94.75 93 LYS A CA 1
ATOM 798 C C . LYS A 1 93 ? -8.464 13.608 8.801 1.00 94.75 93 LYS A C 1
ATOM 800 O O . LYS A 1 93 ? -8.793 14.768 8.572 1.00 94.75 93 LYS A O 1
ATOM 805 N N . LYS A 1 94 ? -8.120 13.169 10.012 1.00 94.88 94 LYS A N 1
ATOM 806 C CA . LYS A 1 94 ? -7.990 14.032 11.194 1.00 94.88 94 LYS A CA 1
ATOM 807 C C . LYS A 1 94 ? -6.569 14.573 11.359 1.00 94.88 94 LYS A C 1
ATOM 809 O O . LYS A 1 94 ? -6.375 15.491 12.142 1.00 94.88 94 LYS A O 1
ATOM 814 N N . MET A 1 95 ? -5.604 13.986 10.655 1.00 96.00 95 MET A N 1
ATOM 815 C CA . MET A 1 95 ? -4.195 14.355 10.712 1.00 96.00 95 MET A CA 1
ATOM 816 C C . MET A 1 95 ? -3.857 15.417 9.658 1.00 96.00 95 MET A C 1
ATOM 818 O O . MET A 1 95 ? -4.483 15.483 8.592 1.00 96.00 95 MET A O 1
ATOM 822 N N . ASP A 1 96 ? -2.857 16.227 9.984 1.00 94.81 96 ASP A N 1
ATOM 823 C CA . ASP A 1 96 ? -2.151 17.143 9.092 1.00 94.81 96 ASP A CA 1
ATOM 824 C C . ASP A 1 96 ? -1.014 16.423 8.343 1.00 94.81 96 ASP A C 1
ATOM 826 O O . ASP A 1 96 ? -0.841 15.208 8.468 1.00 94.81 96 ASP A O 1
ATOM 830 N N . MET A 1 97 ? -0.256 17.162 7.529 1.00 95.38 97 MET A N 1
ATOM 831 C CA . MET A 1 97 ? 0.832 16.627 6.703 1.00 95.38 97 MET A CA 1
ATOM 832 C C . MET A 1 97 ? 1.836 15.801 7.522 1.00 95.38 97 MET A C 1
ATOM 834 O O . MET A 1 97 ? 2.005 14.608 7.254 1.00 95.38 97 MET A O 1
ATOM 838 N N . ASP A 1 98 ? 2.420 16.386 8.569 1.00 95.19 98 ASP A N 1
ATOM 839 C CA . ASP A 1 98 ? 3.422 15.716 9.406 1.00 95.19 98 ASP A CA 1
ATOM 840 C C . ASP A 1 98 ? 2.841 14.489 10.121 1.00 95.19 98 ASP A C 1
ATOM 842 O O . ASP A 1 98 ? 3.468 13.422 10.163 1.00 95.19 98 ASP A O 1
ATOM 846 N N . GLY A 1 99 ? 1.611 14.600 10.636 1.00 96.06 99 GLY A N 1
ATOM 847 C CA . GLY A 1 99 ? 0.900 13.490 11.257 1.00 96.06 99 GLY A CA 1
ATOM 848 C C . GLY A 1 99 ? 0.692 12.320 10.296 1.00 96.06 99 GLY A C 1
ATOM 849 O O . GLY A 1 99 ? 0.937 11.170 10.673 1.00 96.06 99 GLY A O 1
ATOM 850 N N . ILE A 1 100 ? 0.302 12.599 9.048 1.00 96.06 100 ILE A N 1
ATOM 851 C CA . ILE A 1 100 ? 0.119 11.583 8.003 1.00 96.06 100 ILE A CA 1
ATOM 852 C C . ILE A 1 100 ? 1.453 10.916 7.660 1.00 96.06 100 ILE A C 1
ATOM 854 O O . ILE A 1 100 ? 1.517 9.686 7.610 1.00 96.06 100 ILE A O 1
ATOM 858 N N . VAL A 1 101 ? 2.520 11.691 7.446 1.00 94.50 101 VAL A N 1
ATOM 859 C CA . VAL A 1 101 ? 3.849 11.150 7.114 1.00 94.50 101 VAL A CA 1
ATOM 860 C C . VAL A 1 101 ? 4.331 10.216 8.216 1.00 94.50 101 VAL A C 1
ATOM 862 O O . VAL A 1 101 ? 4.683 9.065 7.942 1.00 94.50 101 VAL A O 1
ATOM 865 N N . ARG A 1 102 ? 4.285 10.678 9.467 1.00 94.81 102 ARG A N 1
ATOM 866 C CA . ARG A 1 102 ? 4.707 9.885 10.623 1.00 94.81 102 ARG A CA 1
ATOM 867 C C . ARG A 1 102 ? 3.851 8.634 10.793 1.00 94.81 102 ARG A C 1
ATOM 869 O O . ARG A 1 102 ? 4.367 7.556 11.088 1.00 94.81 102 ARG A O 1
ATOM 876 N N . PHE A 1 103 ? 2.543 8.752 10.580 1.00 95.00 103 PHE A N 1
ATOM 877 C CA . PHE A 1 103 ? 1.635 7.616 10.647 1.00 95.00 103 PHE A CA 1
ATOM 878 C C . PHE A 1 103 ? 1.999 6.539 9.614 1.00 95.00 103 PHE A C 1
ATOM 880 O O . PHE A 1 103 ? 2.198 5.379 9.978 1.00 95.00 103 PHE A O 1
ATOM 887 N N . LEU A 1 104 ? 2.149 6.932 8.345 1.00 93.69 104 LEU A N 1
ATOM 888 C CA . LEU A 1 104 ? 2.399 6.007 7.238 1.00 93.69 104 LEU A CA 1
ATOM 889 C C . LEU A 1 104 ? 3.811 5.403 7.245 1.00 93.69 104 LEU A C 1
ATOM 891 O O . LEU A 1 104 ? 3.991 4.286 6.756 1.00 93.69 104 LEU A O 1
ATOM 895 N N . GLN A 1 105 ? 4.812 6.132 7.748 1.00 91.12 105 GLN A N 1
ATOM 896 C CA . GLN A 1 105 ? 6.212 5.696 7.705 1.00 91.12 105 GLN A CA 1
ATOM 897 C C . GLN A 1 105 ? 6.712 5.024 8.988 1.00 91.12 105 GLN A C 1
ATOM 899 O O . GLN A 1 105 ? 7.627 4.204 8.895 1.00 91.12 105 GLN A O 1
ATOM 904 N N . GLU A 1 106 ? 6.144 5.351 10.153 1.00 90.69 106 GLU A N 1
ATOM 905 C CA . GLU A 1 106 ? 6.623 4.857 11.454 1.00 90.69 106 GLU A CA 1
ATOM 906 C C . GLU A 1 106 ? 5.559 4.040 12.189 1.00 90.69 106 GLU A C 1
ATOM 908 O O . GLU A 1 106 ? 5.801 2.884 12.537 1.00 90.69 106 GLU A O 1
ATOM 913 N N . LYS A 1 107 ? 4.372 4.620 12.424 1.00 92.31 107 LYS A N 1
ATOM 914 C CA . LYS A 1 107 ? 3.378 4.010 13.324 1.00 92.31 107 LYS A CA 1
ATOM 915 C C . LYS A 1 107 ? 2.855 2.675 12.808 1.00 92.31 107 LYS A C 1
ATOM 917 O O . LYS A 1 107 ? 2.804 1.730 13.586 1.00 92.31 107 LYS A O 1
ATOM 922 N N . LEU A 1 108 ? 2.537 2.585 11.513 1.00 92.38 108 LEU A N 1
ATOM 923 C CA . LEU A 1 108 ? 2.023 1.349 10.905 1.00 92.38 108 LEU A CA 1
ATOM 924 C C . LEU A 1 108 ? 2.952 0.142 11.095 1.00 92.38 108 LEU A C 1
ATOM 926 O O . LEU A 1 108 ? 2.471 -0.976 11.261 1.00 92.38 108 LEU A O 1
ATOM 930 N N . ALA A 1 109 ? 4.269 0.368 11.092 1.00 88.69 109 ALA A N 1
ATOM 931 C CA . ALA A 1 109 ? 5.252 -0.696 11.265 1.00 88.69 109 ALA A CA 1
ATOM 932 C C . ALA A 1 109 ? 5.288 -1.224 12.705 1.00 88.69 109 ALA A C 1
ATOM 934 O O . ALA A 1 109 ? 5.477 -2.417 12.920 1.00 88.69 109 ALA A O 1
ATOM 935 N N . GLN A 1 110 ? 5.098 -0.337 13.685 1.00 88.56 110 GLN A N 1
ATOM 936 C CA . GLN A 1 110 ? 5.112 -0.691 15.106 1.00 88.56 110 GLN A CA 1
ATOM 937 C C . GLN A 1 110 ? 3.794 -1.323 15.545 1.00 88.56 110 GLN A C 1
ATOM 939 O O . GLN A 1 110 ? 3.782 -2.296 16.293 1.00 88.56 110 GLN A O 1
ATOM 944 N N . ASN A 1 111 ? 2.680 -0.751 15.096 1.00 89.44 111 ASN A N 1
ATOM 945 C CA . ASN A 1 111 ? 1.348 -1.223 15.415 1.00 89.44 111 ASN A CA 1
ATOM 946 C C . ASN A 1 111 ? 0.399 -0.867 14.271 1.00 89.44 111 ASN A C 1
ATOM 948 O O . ASN A 1 111 ? 0.104 0.306 14.033 1.00 89.44 111 ASN A O 1
ATOM 952 N N . PHE A 1 112 ? -0.111 -1.893 13.594 1.00 92.62 112 PHE A N 1
ATOM 953 C CA . PHE A 1 112 ? -1.081 -1.707 12.521 1.00 92.62 112 PHE A CA 1
ATOM 954 C C . PHE A 1 112 ? -2.458 -1.276 13.048 1.00 92.62 112 PHE A C 1
ATOM 956 O O . PHE A 1 112 ? -3.262 -0.754 12.292 1.00 92.62 112 PHE A O 1
ATOM 963 N N . GLY A 1 113 ? -2.750 -1.465 14.339 1.00 92.69 113 GLY A N 1
ATOM 964 C CA . GLY A 1 113 ? -3.997 -1.032 14.977 1.00 92.69 113 GLY A CA 1
ATOM 965 C C . GLY A 1 113 ? -5.215 -1.912 14.683 1.00 92.69 113 GLY A C 1
ATOM 966 O O . GLY A 1 113 ? -6.309 -1.594 15.142 1.00 92.69 113 GLY A O 1
ATOM 967 N N . PHE A 1 114 ? -5.036 -3.009 13.946 1.00 94.69 114 PHE A N 1
ATOM 968 C CA . PHE A 1 114 ? -6.081 -3.968 13.599 1.00 94.69 114 PHE A CA 1
ATOM 969 C C . PHE A 1 114 ? -5.549 -5.393 13.701 1.00 94.69 114 PHE A C 1
ATOM 971 O O . PHE A 1 114 ? -4.350 -5.616 13.548 1.00 94.69 114 PHE A O 1
ATOM 978 N N . ASP A 1 115 ? -6.459 -6.332 13.946 1.00 95.31 115 ASP A N 1
ATOM 979 C CA . ASP A 1 115 ? -6.155 -7.757 13.939 1.00 95.31 115 ASP A CA 1
ATOM 980 C C . ASP A 1 115 ? -5.770 -8.241 12.532 1.00 95.31 115 ASP A C 1
ATOM 982 O O . ASP A 1 115 ? -6.373 -7.825 11.537 1.00 95.31 115 ASP A O 1
ATOM 986 N N . ASP A 1 116 ? -4.781 -9.128 12.451 1.00 95.19 116 ASP A N 1
ATOM 987 C CA . ASP A 1 116 ? -4.244 -9.612 11.181 1.00 95.19 116 ASP A CA 1
ATOM 988 C C . ASP A 1 116 ? -5.320 -10.292 10.318 1.00 95.19 116 ASP A C 1
ATOM 990 O O . ASP A 1 116 ? -5.332 -10.089 9.102 1.00 95.19 116 ASP A O 1
ATOM 994 N N . ASP A 1 117 ? -6.250 -11.057 10.905 1.00 95.94 117 ASP A N 1
ATOM 995 C CA . ASP A 1 117 ? -7.330 -11.710 10.152 1.00 95.94 117 ASP A CA 1
ATOM 996 C C . ASP A 1 117 ? -8.261 -10.683 9.513 1.00 95.94 117 ASP A C 1
ATOM 998 O O . ASP A 1 117 ? -8.604 -10.807 8.333 1.00 95.94 117 ASP A O 1
ATOM 1002 N N . LEU A 1 118 ? -8.605 -9.625 10.251 1.00 97.00 118 LEU A N 1
ATOM 1003 C CA . LEU A 1 118 ? -9.429 -8.538 9.728 1.00 97.00 118 LEU A CA 1
ATOM 1004 C C . LEU A 1 118 ? -8.733 -7.843 8.553 1.00 97.00 118 LEU A C 1
ATOM 1006 O O . LEU A 1 118 ? -9.368 -7.549 7.537 1.00 97.00 118 LEU A O 1
ATOM 1010 N N . VAL A 1 119 ? -7.430 -7.579 8.666 1.00 97.19 119 VAL A N 1
ATOM 1011 C CA . VAL A 1 119 ? -6.667 -6.931 7.590 1.00 97.19 119 VAL A CA 1
ATOM 1012 C C . VAL A 1 119 ? -6.643 -7.805 6.337 1.00 97.19 119 VAL A C 1
ATOM 1014 O O . VAL A 1 119 ? -6.871 -7.300 5.233 1.00 97.19 119 VAL A O 1
ATOM 1017 N N . ILE A 1 120 ? -6.428 -9.113 6.492 1.00 97.50 120 ILE A N 1
ATOM 1018 C CA . ILE A 1 120 ? -6.420 -10.067 5.376 1.00 97.50 120 ILE A CA 1
ATOM 1019 C C . ILE A 1 120 ? -7.812 -10.215 4.747 1.00 97.50 120 ILE A C 1
ATOM 1021 O O . ILE A 1 120 ? -7.931 -10.260 3.517 1.00 97.50 120 ILE A O 1
ATOM 1025 N N . GLU A 1 121 ? -8.878 -10.220 5.544 1.00 97.81 121 GLU A N 1
ATOM 1026 C CA . GLU A 1 121 ? -10.249 -10.232 5.032 1.00 97.81 121 GLU A CA 1
ATOM 1027 C C . GLU A 1 121 ? -10.547 -8.971 4.206 1.00 97.81 121 GLU A C 1
ATOM 1029 O O . GLU A 1 121 ? -11.034 -9.060 3.073 1.00 97.81 121 GLU A O 1
ATOM 1034 N N . GLN A 1 122 ? -10.186 -7.793 4.721 1.00 98.06 122 GLN A N 1
ATOM 1035 C CA . GLN A 1 122 ? -10.342 -6.532 3.993 1.00 98.06 122 GLN A CA 1
ATOM 1036 C C . GLN A 1 122 ? -9.510 -6.506 2.709 1.00 98.06 122 GLN A C 1
ATOM 1038 O O . GLN A 1 122 ? -9.995 -6.031 1.676 1.00 98.06 122 GLN A O 1
ATOM 1043 N N . LEU A 1 123 ? -8.289 -7.045 2.737 1.00 97.56 123 LEU A N 1
ATOM 1044 C CA . LEU A 1 123 ? -7.453 -7.185 1.549 1.00 97.56 123 LEU A CA 1
ATOM 1045 C C . LEU A 1 123 ? -8.163 -8.034 0.489 1.00 97.56 123 LEU A C 1
ATOM 1047 O O . LEU A 1 123 ? -8.299 -7.590 -0.651 1.00 97.56 123 LEU A O 1
ATOM 1051 N N . LYS A 1 124 ? -8.695 -9.202 0.864 1.00 97.25 124 LYS A N 1
ATOM 1052 C CA . LYS A 1 124 ? -9.440 -10.090 -0.043 1.00 97.25 124 LYS A CA 1
ATOM 1053 C C . LYS A 1 124 ? -10.659 -9.397 -0.661 1.00 97.25 124 LYS A C 1
ATOM 1055 O O . LYS A 1 124 ? -10.877 -9.496 -1.873 1.00 97.25 124 LYS A O 1
ATOM 1060 N N . ILE A 1 125 ? -11.436 -8.665 0.141 1.00 97.75 125 ILE A N 1
ATOM 1061 C CA . ILE A 1 125 ? -12.601 -7.899 -0.334 1.00 97.75 125 ILE A CA 1
ATOM 1062 C C . ILE A 1 125 ? -12.168 -6.841 -1.357 1.00 97.75 125 ILE A C 1
ATOM 1064 O O . ILE A 1 125 ? -12.746 -6.763 -2.448 1.00 97.75 125 ILE A O 1
ATOM 1068 N N . ASN A 1 126 ? -11.133 -6.061 -1.035 1.00 97.38 126 ASN A N 1
ATOM 1069 C CA . ASN A 1 126 ? -10.616 -5.011 -1.910 1.00 97.38 126 ASN A CA 1
ATOM 1070 C C . ASN A 1 126 ? -10.025 -5.587 -3.204 1.00 97.38 126 ASN A C 1
ATOM 1072 O O . ASN A 1 126 ? -10.261 -5.024 -4.271 1.00 97.38 126 ASN A O 1
ATOM 1076 N N . MET A 1 127 ? -9.338 -6.733 -3.156 1.00 96.31 127 MET A N 1
ATOM 1077 C CA . MET A 1 127 ? -8.839 -7.417 -4.357 1.00 96.31 127 MET A CA 1
ATOM 1078 C C . MET A 1 127 ? -9.991 -7.800 -5.291 1.00 96.31 127 MET A C 1
ATOM 1080 O O . MET A 1 127 ? -9.922 -7.565 -6.500 1.00 96.31 127 MET A O 1
ATOM 1084 N N . GLY A 1 128 ? -11.087 -8.324 -4.733 1.00 96.81 128 GLY A N 1
ATOM 1085 C CA . GLY A 1 128 ? -12.302 -8.616 -5.490 1.00 96.81 128 GLY A CA 1
ATOM 1086 C C . GLY A 1 128 ? -12.944 -7.362 -6.095 1.00 96.81 128 GLY A C 1
ATOM 1087 O O . GLY A 1 128 ? -13.368 -7.383 -7.251 1.00 96.81 128 GLY A O 1
ATOM 1088 N N . GLU A 1 129 ? -13.000 -6.259 -5.346 1.00 96.88 129 GLU A N 1
ATOM 1089 C CA . GLU A 1 129 ? -13.532 -4.976 -5.827 1.00 96.88 129 GLU A CA 1
ATOM 1090 C C . GLU A 1 129 ? -12.689 -4.380 -6.960 1.00 96.88 129 GLU A C 1
ATOM 1092 O O . GLU A 1 129 ? -13.245 -3.940 -7.972 1.00 96.88 129 GLU A O 1
ATOM 1097 N N . LEU A 1 130 ? -11.360 -4.415 -6.835 1.00 95.62 130 LEU A N 1
ATOM 1098 C CA . LEU A 1 130 ? -10.445 -3.950 -7.875 1.00 95.62 130 LEU A CA 1
ATOM 1099 C C . LEU A 1 130 ? -10.582 -4.781 -9.147 1.00 95.62 130 LEU A C 1
ATOM 1101 O O . LEU A 1 130 ? -10.677 -4.205 -10.230 1.00 95.62 130 LEU A O 1
ATOM 1105 N N . LYS A 1 131 ? -10.693 -6.108 -9.023 1.00 94.62 131 LYS A N 1
ATOM 1106 C CA . LYS A 1 131 ? -10.916 -7.005 -10.165 1.00 94.62 131 LYS A CA 1
ATOM 1107 C C . LYS A 1 131 ? -12.225 -6.695 -10.890 1.00 94.62 131 LYS A C 1
ATOM 1109 O O . LYS A 1 131 ? -12.218 -6.527 -12.105 1.00 94.62 131 LYS A O 1
ATOM 1114 N N . ARG A 1 132 ? -13.334 -6.528 -10.159 1.00 95.12 132 ARG A N 1
ATOM 1115 C CA . ARG A 1 132 ? -14.632 -6.130 -10.749 1.00 95.12 132 ARG A CA 1
ATOM 1116 C C . ARG A 1 132 ? -14.589 -4.750 -11.407 1.00 95.12 132 ARG A C 1
ATOM 1118 O O . ARG A 1 132 ? -15.316 -4.500 -12.359 1.00 95.12 132 ARG A O 1
ATOM 1125 N N . SER A 1 133 ? -13.738 -3.861 -10.903 1.00 93.06 133 SER A N 1
ATOM 1126 C CA . SER A 1 133 ? -13.599 -2.488 -11.393 1.00 93.06 133 SER A CA 1
ATOM 1127 C C . SER A 1 133 ? -12.585 -2.323 -12.531 1.00 93.06 133 SER A C 1
ATOM 1129 O O . SER A 1 133 ? -12.388 -1.182 -12.969 1.00 93.06 133 SER A O 1
ATOM 1131 N N . GLY A 1 134 ? -11.931 -3.410 -12.969 1.00 91.44 134 GLY A N 1
ATOM 1132 C CA . GLY A 1 134 ? -10.858 -3.394 -13.974 1.00 91.44 134 GLY A CA 1
ATOM 1133 C C . GLY A 1 134 ? -9.592 -2.663 -13.512 1.00 91.44 134 GLY A C 1
ATOM 1134 O O . GLY A 1 134 ? -8.925 -2.018 -14.314 1.00 91.44 134 GLY A O 1
ATOM 1135 N N . LEU A 1 135 ? -9.312 -2.678 -12.206 1.00 92.62 135 LEU A N 1
ATOM 1136 C CA . LEU A 1 135 ? -8.193 -1.980 -11.561 1.00 92.62 135 LEU A CA 1
ATOM 1137 C C . LEU A 1 135 ? -7.243 -2.930 -10.814 1.00 92.62 135 LEU A C 1
ATOM 1139 O O . LEU A 1 135 ? -6.414 -2.478 -10.024 1.00 92.62 135 LEU A O 1
ATOM 1143 N N . ASP A 1 136 ? -7.369 -4.237 -11.018 1.00 87.94 136 ASP A N 1
ATOM 1144 C CA . ASP A 1 136 ? -6.541 -5.244 -10.352 1.00 87.94 136 ASP A CA 1
ATOM 1145 C C . ASP A 1 136 ? -5.064 -5.132 -10.730 1.00 87.94 136 ASP A C 1
ATOM 1147 O O . ASP A 1 136 ? -4.201 -5.312 -9.873 1.00 87.94 136 ASP A O 1
ATOM 1151 N N . LEU A 1 137 ? -4.769 -4.788 -11.984 1.00 89.12 137 LEU A N 1
ATOM 1152 C CA . LEU A 1 137 ? -3.406 -4.614 -12.462 1.00 89.12 137 LEU A CA 1
ATOM 1153 C C . LEU A 1 137 ? -3.182 -3.231 -13.083 1.00 89.12 137 LEU A C 1
ATOM 1155 O O . LEU A 1 137 ? 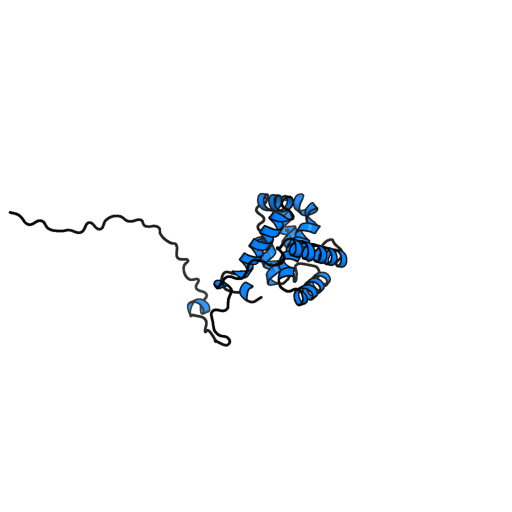-4.073 -2.683 -13.738 1.00 89.12 137 LEU A O 1
ATOM 1159 N N . PRO A 1 138 ? -1.976 -2.666 -12.903 1.00 87.62 138 PRO A N 1
ATOM 1160 C CA . PRO A 1 138 ? -1.567 -1.489 -13.647 1.00 87.62 138 PRO A CA 1
ATOM 1161 C C . PRO A 1 138 ? -1.497 -1.779 -15.158 1.00 87.62 138 PRO A C 1
ATOM 1163 O O . PRO A 1 138 ? -1.316 -2.937 -15.543 1.00 87.62 138 PRO A O 1
ATOM 1166 N N . PRO A 1 139 ? -1.577 -0.742 -16.021 1.00 85.62 139 PRO A N 1
ATOM 1167 C CA . PRO A 1 139 ? -1.485 -0.887 -17.479 1.00 85.62 139 PRO A CA 1
ATOM 1168 C C . PRO A 1 139 ? -0.256 -1.687 -17.917 1.00 85.62 139 PRO A C 1
ATOM 1170 O O . PRO A 1 139 ? 0.723 -1.739 -17.178 1.00 85.62 139 PRO A O 1
ATOM 1173 N N . ALA A 1 140 ? -0.273 -2.282 -19.111 1.00 83.31 140 ALA A N 1
ATOM 1174 C CA . ALA A 1 140 ? 0.858 -3.069 -19.602 1.00 83.31 140 ALA A CA 1
ATOM 1175 C C . ALA A 1 140 ? 2.185 -2.287 -19.544 1.00 83.31 140 ALA A C 1
ATOM 1177 O O . ALA A 1 140 ? 2.223 -1.071 -19.737 1.00 83.31 140 ALA A O 1
ATOM 1178 N N . ALA A 1 141 ? 3.264 -3.010 -19.247 1.00 80.75 141 ALA A N 1
ATOM 1179 C CA . ALA A 1 141 ? 4.603 -2.452 -19.172 1.00 80.75 141 ALA A CA 1
ATOM 1180 C C . ALA A 1 141 ? 5.029 -1.891 -20.539 1.00 80.75 141 ALA A C 1
ATOM 1182 O O . ALA A 1 141 ? 4.823 -2.536 -21.569 1.00 80.75 141 ALA A O 1
ATOM 1183 N N . GLY A 1 142 ? 5.618 -0.694 -20.549 1.00 76.31 142 GLY A N 1
ATOM 1184 C CA . GLY A 1 142 ? 6.179 -0.114 -21.771 1.00 76.31 142 GLY A CA 1
ATOM 1185 C C . GLY A 1 142 ? 7.460 -0.836 -22.222 1.00 76.31 142 GLY A C 1
ATOM 1186 O O . GLY A 1 142 ? 8.050 -1.585 -21.439 1.00 76.31 142 GLY A O 1
ATOM 1187 N N . PRO A 1 143 ? 7.959 -0.575 -23.445 1.00 75.81 143 PRO A N 1
ATOM 1188 C CA . PRO A 1 143 ? 9.210 -1.167 -23.939 1.00 75.81 143 PRO A CA 1
ATOM 1189 C C . PRO A 1 143 ? 10.418 -0.840 -23.043 1.00 75.81 143 PRO A C 1
ATOM 1191 O O . PRO A 1 143 ? 11.364 -1.620 -22.961 1.00 75.81 143 PRO A O 1
ATOM 1194 N N . GLU A 1 144 ? 10.360 0.269 -22.303 1.00 72.00 144 GLU A N 1
ATOM 1195 C CA . GLU A 1 144 ? 11.381 0.685 -21.333 1.00 72.00 144 GLU A CA 1
ATOM 1196 C C . GLU A 1 144 ? 11.502 -0.239 -20.107 1.00 72.00 144 GLU A C 1
ATOM 1198 O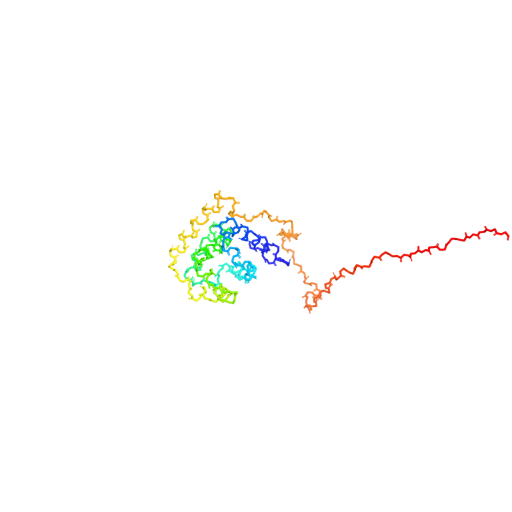 O . GLU A 1 144 ? 12.554 -0.283 -19.475 1.00 72.00 144 GLU A O 1
ATOM 1203 N N . GLU A 1 145 ? 10.450 -0.988 -19.764 1.00 76.50 145 GLU A N 1
ATOM 1204 C CA . GLU A 1 145 ? 10.444 -1.942 -18.642 1.00 76.50 145 GLU A CA 1
ATOM 1205 C C . GLU A 1 145 ? 10.920 -3.346 -19.054 1.00 76.50 145 GLU A C 1
ATOM 1207 O O . GLU A 1 145 ? 11.136 -4.204 -18.192 1.00 76.50 145 GLU A O 1
ATOM 1212 N N . THR A 1 146 ? 11.045 -3.606 -20.359 1.00 72.94 146 THR A N 1
ATOM 1213 C CA . THR A 1 146 ? 11.429 -4.924 -20.877 1.00 72.94 146 THR A CA 1
ATOM 1214 C C . THR A 1 146 ? 12.950 -5.094 -20.906 1.00 72.94 146 THR A C 1
ATOM 1216 O O . THR A 1 146 ? 13.671 -4.124 -21.158 1.00 72.94 146 THR A O 1
ATOM 1219 N N . PRO A 1 147 ? 13.477 -6.310 -20.659 1.00 69.50 147 PRO A N 1
ATOM 1220 C CA . PRO A 1 147 ? 14.900 -6.576 -20.827 1.00 69.50 147 PRO A CA 1
ATOM 1221 C C . PRO A 1 147 ? 15.333 -6.280 -22.268 1.00 69.50 147 PRO A C 1
ATOM 1223 O O . PRO A 1 147 ? 14.913 -6.956 -23.202 1.00 69.50 147 PRO A O 1
ATOM 1226 N N . LYS A 1 148 ? 16.180 -5.262 -22.449 1.00 73.50 148 LYS A N 1
ATOM 1227 C CA . LYS A 1 148 ? 16.732 -4.895 -23.767 1.00 73.50 148 LYS A CA 1
ATOM 1228 C C . LYS A 1 148 ? 17.954 -5.732 -24.151 1.00 73.50 148 LYS A C 1
ATOM 1230 O O . LYS A 1 148 ? 18.356 -5.740 -25.309 1.00 73.50 148 LYS A O 1
ATOM 1235 N N . LEU A 1 149 ? 18.569 -6.395 -23.172 1.00 74.81 149 LEU A N 1
ATOM 1236 C CA . LEU A 1 149 ? 19.793 -7.167 -23.344 1.00 74.81 149 LEU A CA 1
ATOM 1237 C C . LEU A 1 149 ? 19.498 -8.671 -23.304 1.00 74.81 149 LEU A C 1
ATOM 1239 O O . LEU A 1 149 ? 18.626 -9.097 -22.542 1.00 74.81 149 LEU A O 1
ATOM 1243 N N . PRO A 1 150 ? 20.236 -9.481 -24.085 1.00 72.81 150 PRO A N 1
ATOM 1244 C CA . PRO A 1 150 ? 20.099 -10.928 -24.052 1.00 72.81 150 PRO A CA 1
ATOM 1245 C C . PRO A 1 150 ? 20.498 -11.489 -22.683 1.00 72.81 150 PRO A C 1
ATOM 1247 O O . PRO A 1 150 ? 21.372 -10.960 -21.988 1.00 72.81 150 PRO A O 1
ATOM 1250 N N . PHE A 1 151 ? 19.853 -12.591 -22.306 1.00 72.38 151 PHE A N 1
ATOM 1251 C CA . PHE A 1 151 ? 20.134 -13.290 -21.058 1.00 72.38 151 PHE A CA 1
ATOM 1252 C C . PHE A 1 151 ? 21.605 -13.737 -20.989 1.00 72.38 151 PHE A C 1
ATOM 1254 O O . PHE A 1 151 ? 22.165 -14.214 -21.973 1.00 72.38 151 PHE A O 1
ATOM 1261 N N . GLY A 1 152 ? 22.233 -13.587 -19.818 1.00 72.69 152 GLY A N 1
ATOM 1262 C CA . GLY A 1 152 ? 23.609 -14.037 -19.572 1.00 72.69 152 GLY A CA 1
ATOM 1263 C C . GLY A 1 152 ? 24.722 -13.080 -20.021 1.00 72.69 152 GLY A C 1
ATOM 1264 O O . GLY A 1 152 ? 25.897 -13.389 -19.819 1.00 72.69 152 GLY A O 1
ATOM 1265 N N . LEU A 1 153 ? 24.396 -11.908 -20.581 1.00 75.88 153 LEU A N 1
ATOM 1266 C CA . LEU A 1 153 ? 25.405 -10.917 -20.961 1.00 75.88 153 LEU A CA 1
ATOM 1267 C C . LEU A 1 153 ? 26.018 -10.248 -19.715 1.00 75.88 153 LEU A C 1
ATOM 1269 O O . LEU A 1 153 ? 25.352 -9.498 -19.001 1.00 75.88 153 LEU A O 1
ATOM 1273 N N . LYS A 1 154 ? 27.312 -10.480 -19.468 1.00 71.69 154 LYS A N 1
ATOM 1274 C CA . LYS A 1 154 ? 28.076 -9.769 -18.432 1.00 71.69 154 LYS A CA 1
ATOM 1275 C C . LYS A 1 154 ? 28.449 -8.375 -18.941 1.00 71.69 154 LYS A C 1
ATOM 1277 O O . LYS A 1 154 ? 29.459 -8.209 -19.621 1.00 71.69 154 LYS A O 1
ATOM 1282 N N . VAL A 1 155 ? 27.633 -7.374 -18.622 1.00 71.12 155 VAL A N 1
ATOM 1283 C CA . VAL A 1 155 ? 27.962 -5.969 -18.896 1.00 71.12 155 VAL A CA 1
ATOM 1284 C C . VAL A 1 155 ? 28.972 -5.503 -17.850 1.00 71.12 155 VAL A C 1
ATOM 1286 O O . VAL A 1 155 ? 28.662 -5.489 -16.660 1.00 71.12 155 VAL A O 1
ATOM 1289 N N . LYS A 1 156 ? 30.187 -5.143 -18.276 1.00 71.50 156 LYS A N 1
ATOM 1290 C CA . LYS A 1 156 ? 31.130 -4.453 -17.388 1.00 71.50 156 LYS A CA 1
ATOM 1291 C C . LYS A 1 156 ? 30.602 -3.035 -17.140 1.00 71.50 156 LYS A C 1
ATOM 1293 O O . LYS A 1 156 ? 30.223 -2.382 -18.118 1.00 71.50 156 LYS A O 1
ATOM 1298 N N . PRO A 1 157 ? 30.536 -2.567 -15.882 1.00 67.56 157 PRO A N 1
ATOM 1299 C CA . PRO A 1 157 ? 30.148 -1.194 -15.606 1.00 67.56 157 PRO A CA 1
ATOM 1300 C C . PRO A 1 157 ? 31.084 -0.247 -16.361 1.00 67.56 157 PRO A C 1
ATOM 1302 O O . PRO A 1 157 ? 32.275 -0.505 -16.523 1.00 67.56 157 PRO A O 1
ATOM 1305 N N . THR A 1 158 ? 30.526 0.828 -16.909 1.00 73.50 158 THR A N 1
ATOM 1306 C CA . THR A 1 158 ? 31.338 1.840 -17.598 1.00 73.50 158 THR A CA 1
ATOM 1307 C C . THR A 1 158 ? 32.230 2.546 -16.576 1.00 73.50 158 THR A C 1
ATOM 1309 O O . THR A 1 158 ? 31.833 2.676 -15.423 1.00 73.50 158 THR A O 1
ATOM 1312 N N . PHE A 1 159 ? 33.378 3.096 -16.982 1.00 67.31 159 PHE A N 1
ATOM 1313 C CA . PHE A 1 159 ? 34.270 3.836 -16.072 1.00 67.31 159 PHE A CA 1
ATOM 1314 C C . PHE A 1 159 ? 33.539 4.920 -15.250 1.00 67.31 159 PHE A C 1
ATOM 1316 O O . PHE A 1 159 ? 33.802 5.100 -14.067 1.00 67.31 159 PHE A O 1
ATOM 1323 N N . ALA A 1 160 ? 32.548 5.600 -15.837 1.00 66.62 160 ALA A N 1
ATOM 1324 C CA . ALA A 1 160 ? 31.698 6.562 -15.125 1.00 66.62 160 ALA A CA 1
ATOM 1325 C C . ALA A 1 160 ? 30.800 5.917 -14.045 1.00 66.62 160 ALA A C 1
ATOM 1327 O O . ALA A 1 160 ? 30.545 6.521 -13.006 1.00 66.62 160 ALA A O 1
ATOM 1328 N N . GLN A 1 161 ? 30.332 4.687 -14.276 1.00 66.62 161 GLN A N 1
ATOM 1329 C CA . GLN A 1 161 ? 29.549 3.904 -13.314 1.00 66.62 161 GLN A CA 1
ATOM 1330 C C . GLN A 1 161 ? 30.437 3.318 -12.206 1.00 66.62 161 GLN A C 1
ATOM 1332 O O . GLN A 1 161 ? 29.994 3.252 -11.064 1.00 66.62 161 GLN A O 1
ATOM 1337 N N . GLU A 1 162 ? 31.685 2.947 -12.517 1.00 62.25 162 GLU A N 1
ATOM 1338 C CA . GLU A 1 162 ? 32.681 2.482 -11.536 1.00 62.25 162 GLU A CA 1
ATOM 1339 C C . GLU A 1 162 ? 33.179 3.611 -10.625 1.00 62.25 162 GLU A C 1
ATOM 1341 O O . GLU A 1 162 ? 33.356 3.415 -9.427 1.00 62.25 162 GLU A O 1
ATOM 1346 N N . THR A 1 163 ? 33.376 4.809 -11.177 1.00 69.75 163 THR A N 1
ATOM 1347 C CA . THR A 1 163 ? 33.888 5.977 -10.437 1.00 69.75 163 THR A CA 1
ATOM 1348 C C . THR A 1 163 ? 32.799 6.779 -9.721 1.00 69.75 163 THR A C 1
ATOM 1350 O O . THR A 1 163 ? 33.111 7.694 -8.961 1.00 69.75 163 THR A O 1
ATOM 1353 N N . GLY A 1 164 ? 31.518 6.467 -9.955 1.00 62.12 164 GLY A N 1
ATOM 1354 C CA . GLY A 1 164 ? 30.382 7.165 -9.344 1.00 62.12 164 GLY A CA 1
ATOM 1355 C C . GLY A 1 164 ? 30.191 8.614 -9.813 1.00 62.12 164 GLY A C 1
ATOM 1356 O O . GLY A 1 164 ? 29.365 9.332 -9.242 1.00 62.12 164 GLY A O 1
ATOM 1357 N N . LEU A 1 165 ? 30.913 9.065 -10.850 1.00 65.31 165 LEU A N 1
ATOM 1358 C CA . LEU A 1 165 ? 30.713 10.391 -11.431 1.00 65.31 165 LEU A CA 1
ATOM 1359 C C . LEU A 1 165 ? 29.348 10.439 -12.127 1.00 65.31 165 LEU A C 1
ATOM 1361 O O . LEU A 1 165 ? 29.148 9.871 -13.203 1.00 65.31 165 LEU A O 1
ATOM 1365 N N . ARG A 1 166 ? 28.392 11.149 -11.517 1.00 54.84 166 ARG A N 1
ATOM 1366 C CA . ARG A 1 166 ? 27.102 11.445 -12.148 1.00 54.84 166 ARG A CA 1
ATOM 1367 C C . ARG A 1 166 ? 27.357 12.207 -13.444 1.00 54.84 166 ARG A C 1
ATOM 1369 O O . ARG A 1 166 ? 27.974 13.270 -13.427 1.00 54.84 166 ARG A O 1
ATOM 1376 N N . SER A 1 167 ? 26.868 11.675 -14.562 1.00 57.50 167 SER A N 1
ATOM 1377 C CA . SER A 1 167 ? 26.866 12.407 -15.827 1.00 57.50 167 SER A CA 1
ATOM 1378 C C . SER A 1 167 ? 26.132 13.739 -15.623 1.00 57.50 167 SER A C 1
ATOM 1380 O O . SER A 1 167 ? 25.071 13.739 -14.989 1.00 57.50 167 SER A O 1
ATOM 1382 N N . PRO A 1 168 ? 26.666 14.872 -16.112 1.00 41.41 168 PRO A N 1
ATOM 1383 C CA . PRO A 1 168 ? 25.986 16.149 -15.977 1.00 41.41 168 PRO A CA 1
ATOM 1384 C C . PRO A 1 168 ? 24.612 16.048 -16.643 1.00 41.41 168 PRO A C 1
ATOM 1386 O O . PRO A 1 168 ? 24.493 15.633 -17.796 1.00 41.41 168 PRO A O 1
ATOM 1389 N N . VAL A 1 169 ? 23.567 16.388 -15.885 1.00 40.44 169 VAL A N 1
ATOM 1390 C CA . VAL A 1 169 ? 22.204 16.512 -16.404 1.00 40.44 169 VAL A CA 1
ATOM 1391 C C . VAL A 1 169 ? 22.268 17.503 -17.558 1.00 40.44 169 VAL A C 1
ATOM 1393 O O . VAL A 1 169 ? 22.641 18.658 -17.360 1.00 40.44 169 VAL A O 1
ATOM 1396 N N . ALA A 1 170 ? 21.948 17.049 -18.769 1.00 38.62 170 ALA A N 1
ATOM 1397 C CA . ALA A 1 170 ? 21.872 17.920 -19.929 1.00 38.62 170 ALA A CA 1
ATOM 1398 C C . ALA A 1 170 ? 20.723 18.915 -19.719 1.00 38.62 170 ALA A C 1
ATOM 1400 O O . ALA A 1 170 ? 19.560 18.627 -20.005 1.00 38.62 170 ALA A O 1
ATOM 1401 N N . VAL A 1 171 ? 21.054 20.090 -19.186 1.00 31.59 171 VAL A N 1
ATOM 1402 C CA . VAL A 1 171 ? 20.187 21.263 -19.218 1.00 31.59 171 VAL A CA 1
ATOM 1403 C C . VAL A 1 171 ? 20.042 21.630 -20.691 1.00 31.59 171 VAL A C 1
ATOM 1405 O O . VAL A 1 171 ? 20.998 22.080 -21.317 1.00 31.59 171 VAL A O 1
ATOM 1408 N N . LYS A 1 172 ? 18.865 21.391 -21.280 1.00 34.56 172 LYS A N 1
ATOM 1409 C CA . LYS A 1 172 ? 18.538 21.942 -22.600 1.00 34.56 172 LYS A CA 1
ATOM 1410 C C . LYS A 1 172 ? 18.508 23.465 -22.468 1.00 34.56 172 LYS A C 1
ATOM 1412 O O . LYS A 1 172 ? 17.507 24.023 -22.023 1.00 34.56 172 LYS A O 1
ATOM 1417 N N . SER A 1 173 ? 19.603 24.126 -22.830 1.00 30.16 173 SER A N 1
ATOM 1418 C CA . SER A 1 173 ? 19.621 25.565 -23.059 1.00 30.16 173 SER A CA 1
ATOM 1419 C C . SER A 1 173 ? 18.729 25.870 -24.261 1.00 30.16 173 SER A C 1
ATOM 1421 O O . SER A 1 173 ? 18.919 25.359 -25.365 1.00 30.16 173 SER A O 1
ATOM 1423 N N . SER A 1 174 ? 17.696 26.671 -24.024 1.00 35.53 174 SER A N 1
ATOM 1424 C CA . SER A 1 174 ? 16.884 27.268 -25.076 1.00 35.53 174 SER A CA 1
ATOM 1425 C C . SER A 1 174 ? 17.607 28.512 -25.590 1.00 35.53 174 SER A C 1
ATOM 1427 O O . SER A 1 174 ? 17.395 29.612 -25.097 1.00 35.53 174 SER A O 1
ATOM 1429 N N . GLU A 1 175 ? 18.479 28.353 -26.584 1.00 30.23 175 GLU A N 1
ATOM 1430 C CA . GLU A 1 175 ? 18.958 29.491 -27.376 1.00 30.23 175 GLU A CA 1
ATOM 1431 C C . GLU A 1 175 ? 18.269 29.488 -28.737 1.00 30.23 175 GLU A C 1
ATOM 1433 O O . GLU A 1 175 ? 18.592 28.728 -29.650 1.00 30.23 175 GLU A O 1
ATOM 1438 N N . GLY A 1 176 ? 17.253 30.347 -28.829 1.00 31.48 176 GLY A N 1
ATOM 1439 C CA . GLY A 1 176 ? 16.596 30.713 -30.068 1.00 31.48 176 GLY A CA 1
ATOM 1440 C C . GLY A 1 176 ? 17.530 31.528 -30.958 1.00 31.48 176 GLY A C 1
ATOM 1441 O O . GLY A 1 176 ? 17.938 32.634 -30.618 1.00 31.48 176 GLY A O 1
ATOM 1442 N N . ASP A 1 177 ? 17.839 30.950 -32.111 1.00 35.88 177 ASP A N 1
ATOM 1443 C CA . ASP A 1 177 ? 17.705 31.554 -33.435 1.00 35.88 177 ASP A CA 1
ATOM 1444 C C . ASP A 1 177 ? 17.793 33.096 -33.510 1.00 35.88 177 ASP A C 1
ATOM 1446 O O . ASP A 1 177 ? 16.809 33.806 -33.280 1.00 35.88 177 ASP A O 1
ATOM 1450 N N . LYS A 1 178 ? 18.965 33.623 -33.905 1.00 33.03 178 LYS A N 1
ATOM 1451 C CA . LYS A 1 178 ? 19.068 34.859 -34.705 1.00 33.03 178 LYS A CA 1
ATOM 1452 C C . LYS A 1 178 ? 20.463 35.071 -35.313 1.00 33.03 178 LYS A C 1
ATOM 1454 O O . LYS A 1 178 ? 21.443 35.312 -34.622 1.00 33.03 178 LYS A O 1
ATOM 1459 N N . LYS A 1 179 ? 20.454 35.159 -36.651 1.00 33.31 179 LYS A N 1
ATOM 1460 C CA . LYS A 1 179 ? 21.399 35.850 -37.559 1.00 33.31 179 LYS A CA 1
ATOM 1461 C C . LYS A 1 179 ? 22.742 35.169 -37.884 1.00 33.31 179 LYS A C 1
ATOM 1463 O O . LYS A 1 179 ? 23.802 35.610 -37.460 1.00 33.31 179 LYS A O 1
ATOM 1468 N N . LYS A 1 180 ? 22.714 34.296 -38.899 1.00 33.56 180 LYS A N 1
ATOM 1469 C CA . LYS A 1 180 ? 23.732 34.303 -39.971 1.00 33.56 180 LYS A CA 1
ATOM 1470 C C . LYS A 1 180 ? 23.195 35.106 -41.164 1.00 33.56 180 LYS A C 1
ATOM 1472 O O . LYS A 1 180 ? 22.523 34.558 -42.030 1.00 33.56 180 LYS A O 1
ATOM 1477 N N . LYS A 1 181 ? 23.481 36.414 -41.227 1.00 36.12 181 LYS A N 1
ATOM 1478 C CA . LYS A 1 181 ? 23.426 37.153 -42.503 1.00 36.12 181 LYS A CA 1
ATOM 1479 C C . LYS A 1 181 ? 24.737 36.883 -43.238 1.00 36.12 181 LYS A C 1
ATOM 1481 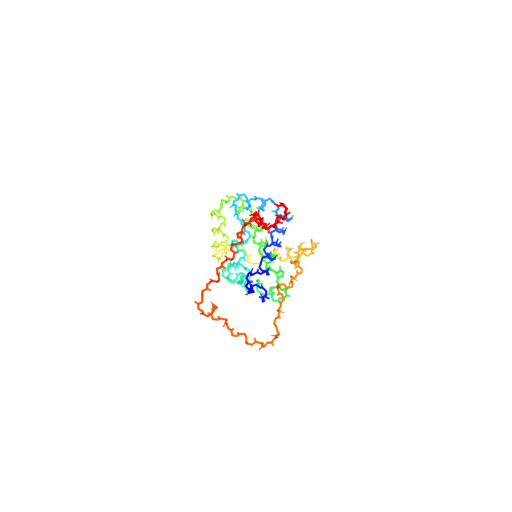O O . LYS A 1 181 ? 25.766 37.473 -42.929 1.00 36.12 181 LYS A O 1
ATOM 1486 N N . SER A 1 182 ? 24.676 35.936 -44.168 1.00 37.69 182 SER A N 1
ATOM 1487 C CA . SER A 1 182 ? 25.716 35.663 -45.155 1.00 37.69 182 SER A CA 1
ATOM 1488 C C . SER A 1 182 ? 25.851 36.859 -46.100 1.00 37.69 182 SER A C 1
ATOM 1490 O O . SER A 1 182 ? 24.886 37.319 -46.709 1.00 37.69 182 SER A O 1
ATOM 1492 N N . PHE A 1 183 ? 27.084 37.350 -46.173 1.00 33.59 183 PHE A N 1
ATOM 1493 C CA . PHE A 1 183 ? 27.629 38.231 -47.194 1.00 33.59 183 PHE A CA 1
ATOM 1494 C C . PHE A 1 183 ? 27.397 37.606 -48.581 1.00 33.59 183 PHE A C 1
ATOM 1496 O O . PHE A 1 183 ? 27.867 36.499 -48.849 1.00 33.59 183 PHE A O 1
ATOM 1503 N N . ARG A 1 184 ? 26.704 38.310 -49.480 1.00 37.41 184 ARG A N 1
ATOM 1504 C CA . ARG A 1 184 ? 26.720 38.017 -50.919 1.00 37.41 184 ARG A CA 1
ATOM 1505 C C . ARG A 1 184 ? 26.959 39.322 -51.666 1.00 37.41 184 ARG A C 1
ATOM 1507 O O . ARG A 1 184 ? 26.207 40.279 -51.508 1.00 37.41 184 ARG A O 1
ATOM 1514 N N . GLY A 1 185 ? 28.071 39.350 -52.395 1.00 35.16 185 GLY A N 1
ATOM 1515 C CA . GLY A 1 185 ? 28.587 40.522 -53.083 1.00 35.16 185 GLY A CA 1
ATOM 1516 C C . GLY A 1 185 ? 27.655 41.043 -54.171 1.00 35.16 185 GLY A C 1
ATOM 1517 O O . GLY A 1 185 ? 26.943 40.281 -54.826 1.00 35.16 185 GLY A O 1
ATOM 1518 N N . SER A 1 186 ? 27.717 42.354 -54.378 1.00 37.84 186 SER A N 1
ATOM 1519 C CA . SER A 1 186 ? 27.116 43.030 -55.518 1.00 37.84 186 SER A CA 1
ATOM 1520 C C . SER A 1 186 ? 28.236 43.578 -56.402 1.00 37.84 186 SER A C 1
ATOM 1522 O O . SER A 1 186 ? 29.012 44.430 -55.978 1.00 37.84 186 SER A O 1
ATOM 1524 N N . LYS A 1 187 ? 28.338 43.034 -57.620 1.00 42.09 187 LYS A N 1
ATOM 1525 C CA . LYS A 1 187 ? 29.037 43.637 -58.764 1.00 42.09 187 LYS A CA 1
ATOM 1526 C C . LYS A 1 187 ? 28.155 44.748 -59.351 1.00 42.09 187 LYS A C 1
ATOM 1528 O O . LYS A 1 187 ? 26.953 44.512 -59.477 1.00 42.09 187 LYS A O 1
ATOM 1533 N N . ARG A 1 188 ? 28.789 45.842 -59.810 1.00 39.22 188 ARG A N 1
ATOM 1534 C CA . ARG A 1 188 ? 28.352 46.956 -60.708 1.00 39.22 188 ARG A CA 1
ATOM 1535 C C . ARG A 1 188 ? 28.740 48.284 -60.036 1.00 39.22 188 ARG A C 1
ATOM 1537 O O . ARG A 1 188 ? 28.369 48.476 -58.889 1.00 39.22 188 ARG A O 1
ATOM 1544 N N . LYS A 1 189 ? 29.456 49.226 -60.642 1.00 36.31 189 LYS A N 1
ATOM 1545 C CA . LYS A 1 189 ? 29.878 49.510 -62.020 1.00 36.31 189 LYS A CA 1
ATOM 1546 C C . LYS A 1 189 ? 31.308 50.040 -61.974 1.00 36.31 189 LYS A C 1
ATOM 1548 O O . LYS A 1 189 ? 31.653 50.618 -60.923 1.00 36.31 189 LYS A O 1
#

InterPro domains:
  IPR000195 Rab-GAP-TBC domain [PF00566] (1-92)
  IPR000195 Rab-GAP-TBC domain [PS50086] (1-73)
  IPR035969 Rab-GAP-TBC domain superfamily [SSF47923] (8-122)
  IPR050302 Rab GTPase-activating TBC domain-containing protein [PTHR47219] (1-125)

Sequence (189 aa):
MHGFFIPGFPKLMRFQDHHDKILKKLSPRLKKHLDRNEIFASLYTLKWFFQCFLDRTPFPLTLRIWDIYILEGERVLTCMAFTTLRIHKHELKKMDMDGIVRFLQEKLAQNFGFDDDLVIEQLKINMGELKRSGLDLPPAAGPEETPKLPFGLKVKPTFAQETGLRSPVAVKSSEGDKKKKSFRGSKRK